Protein AF-A0A9Q1GIA6-F1 (afdb_monomer)

Organism: NCBI:txid171969

Foldseek 3Di:
DDPVVVVVVVVVPPDDDDDDPDDPPPPDPPVVVVVVVVVVVVVVVVVVVVVVVVVVVVVVVVVVVVVVVVVVVVVVVVVVVVVVVVVVVVVVPVVVPDPPPDDDDDDDDDDDDDDDPDDDPFAKFKAFPVVRDTDDDVVVVQVLVVVVQWDWDPPDDPQWTWIDHPVDRDIQIDGPDCVRGDPVSSVSVCVVVVVGMDIDGD

Solvent-accessible surface area (backbone atoms only — not comparable to full-atom values): 12474 Å² total; per-residue (Å²): 138,57,79,67,62,59,54,55,57,58,68,73,73,71,82,84,80,82,87,76,83,88,72,82,84,73,72,73,57,72,71,55,57,52,56,47,54,56,47,52,53,52,50,52,53,51,48,55,51,50,53,54,49,51,53,50,52,53,53,53,50,53,54,49,51,54,49,52,52,51,50,52,51,50,51,53,51,50,54,49,52,51,50,53,49,50,50,51,52,51,52,49,51,62,75,59,54,77,78,74,86,74,87,81,84,88,79,91,78,88,85,84,86,86,87,82,74,92,67,77,88,54,52,70,41,40,29,37,53,92,79,68,42,70,61,85,48,64,71,58,46,47,57,58,38,41,78,72,56,37,41,82,47,86,90,62,60,89,68,46,42,34,34,33,24,91,94,52,94,53,70,49,70,39,56,64,50,69,90,69,63,45,67,72,49,48,49,55,51,23,71,79,33,68,86,45,33,45,79,43,79,97

Nearest PDB st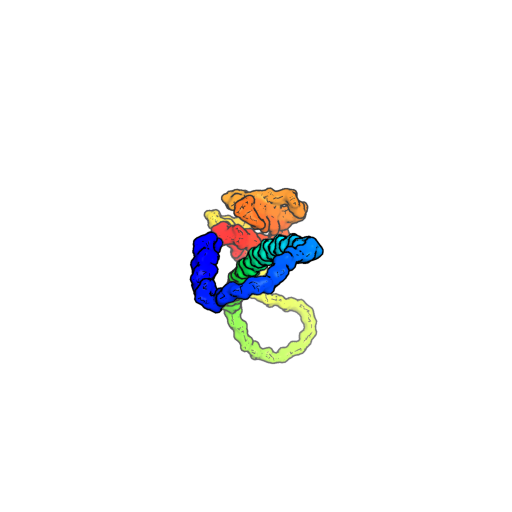ructures (foldseek):
  6g26-assembly1_F  TM=7.053E-01  e=7.756E-02  Burkholderia pseudomallei K96243
  3vza-assembly1_D  TM=3.344E-01  e=9.693E-01  Gallus gallus
  8ppr-assembly1_F  TM=2.546E-01  e=1.171E+00  Homo sapiens
  2ve7-assembly2_D  TM=2.628E-01  e=2.346E+00  Homo sapiens

Sequence (202 aa):
MTHEELVCVFKRFGQHVKPRLTSPQSTPPPFLLDHILTRDERVYELQETADKLDYILVQDTNVLDDIAHNQTIIENCLNHIQTLLTFHVSEVHQKNGVVRLVDNPGGESFDSTGGSTRSGRQRKVLVYLPTNEVITSYDELEHKLEGLGWEKYEGGDPDLLQFHKRSTVHLISVPRDFRKFKSMHMYDIVVKNRNMFEVRDM

Mean predicted aligned error: 20.85 Å

pLDDT: mean 77.99, std 20.44, range [33.38, 97.31]

Secondary structure (DSSP, 8-state):
--HHHHHHHHHHS-SS----------PPPHHHHHHHHHHHHHHHHHHHHHHHHHHHHHHHHHHHHHHHHHHHHHHHHHHHHHHHHHHHHHHHHHHT----------------------S----EEEEETTTTEEP-SHHHHHHHHHTTT-EEE-SS-T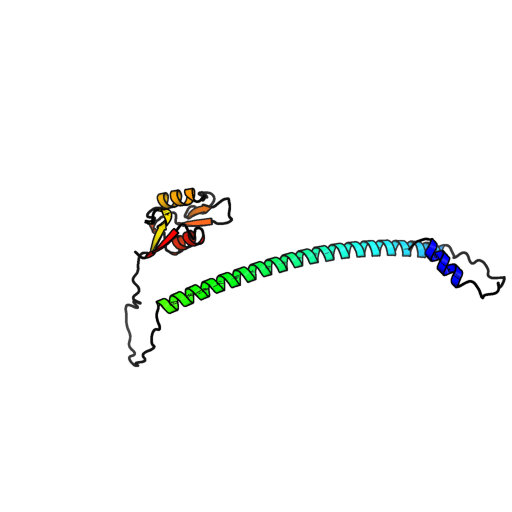TEEEEE-TTSS-EEEEESSGGG--HHHHHHHHHHTTTTEEEEE-

Radius of gyration: 40.13 Å; Cα contacts (8 Å, |Δi|>4): 116; chains: 1; bounding box: 94×49×104 Å

InterPro domains:
  IPR039274 Flowering-promoting factor 1 [PTHR33433] (95-202)

Structure (mmCIF, N/CA/C/O backbone):
data_AF-A0A9Q1GIA6-F1
#
_entry.id   AF-A0A9Q1GIA6-F1
#
loop_
_atom_site.group_PDB
_atom_site.id
_atom_site.type_symbol
_atom_site.label_atom_id
_atom_site.label_alt_id
_atom_site.label_comp_id
_atom_site.label_asym_id
_atom_site.label_entity_id
_atom_site.label_seq_id
_atom_site.pdbx_PDB_ins_code
_atom_site.Cartn_x
_atom_site.Cartn_y
_atom_site.Cartn_z
_atom_site.occupancy
_atom_site.B_iso_or_equiv
_atom_site.auth_seq_id
_atom_site.auth_comp_id
_atom_site.auth_asym_id
_atom_site.auth_atom_id
_atom_site.pdbx_PDB_model_num
ATOM 1 N N . MET A 1 1 ? 46.868 7.532 -36.444 1.00 45.44 1 MET A N 1
ATOM 2 C CA . MET A 1 1 ? 48.283 7.481 -36.854 1.00 45.44 1 MET A CA 1
ATOM 3 C C . MET A 1 1 ? 48.350 7.998 -38.280 1.00 45.44 1 MET A C 1
ATOM 5 O O . MET A 1 1 ? 47.724 7.409 -39.156 1.00 45.44 1 MET A O 1
ATOM 9 N N . THR A 1 2 ? 48.911 9.185 -38.487 1.00 53.34 2 THR A N 1
ATOM 10 C CA . THR A 1 2 ? 48.785 9.925 -39.756 1.00 53.34 2 THR A CA 1
ATOM 11 C C . THR A 1 2 ? 49.925 9.579 -40.716 1.00 53.34 2 THR A C 1
ATOM 13 O O . THR A 1 2 ? 50.991 9.123 -40.306 1.00 53.34 2 THR A O 1
ATOM 16 N N . HIS A 1 3 ? 49.707 9.792 -42.019 1.00 44.81 3 HIS A N 1
ATOM 17 C CA . HIS A 1 3 ? 50.656 9.492 -43.106 1.00 44.81 3 HIS A CA 1
ATOM 18 C C . HIS A 1 3 ? 52.055 10.113 -42.889 1.00 44.81 3 HIS A C 1
ATOM 20 O O . HIS A 1 3 ? 53.052 9.621 -43.418 1.00 44.81 3 HIS A O 1
ATOM 26 N N . GLU A 1 4 ? 52.161 11.167 -42.080 1.00 48.34 4 GLU A N 1
ATOM 27 C CA . GLU A 1 4 ? 53.433 11.821 -41.762 1.00 48.34 4 GLU A CA 1
ATOM 28 C C . GLU A 1 4 ? 54.288 11.040 -40.750 1.00 48.34 4 GLU A C 1
ATOM 30 O O . GLU A 1 4 ? 55.518 11.045 -40.847 1.00 48.34 4 GLU A O 1
ATOM 35 N N . GLU A 1 5 ? 53.668 10.287 -39.838 1.00 50.94 5 GLU A N 1
ATOM 36 C CA . GLU A 1 5 ? 54.389 9.482 -38.843 1.00 50.94 5 GLU A CA 1
ATOM 37 C C . GLU A 1 5 ? 55.100 8.287 -39.504 1.00 50.94 5 GLU A C 1
ATOM 39 O O . GLU A 1 5 ? 56.235 7.959 -39.152 1.00 50.94 5 GLU A O 1
ATOM 44 N N . LEU A 1 6 ? 54.492 7.698 -40.543 1.00 52.47 6 LEU A N 1
ATOM 45 C CA . LEU A 1 6 ? 55.075 6.589 -41.312 1.00 52.47 6 LEU A CA 1
ATOM 46 C C . LEU A 1 6 ? 56.296 7.018 -42.144 1.00 52.47 6 LEU A C 1
ATOM 48 O O . LEU A 1 6 ? 57.280 6.278 -42.236 1.00 52.47 6 LEU A O 1
ATOM 52 N N . VAL A 1 7 ? 56.284 8.236 -42.698 1.00 54.81 7 VAL A N 1
ATOM 53 C CA . VAL A 1 7 ? 57.414 8.782 -43.476 1.00 54.81 7 VAL A CA 1
ATOM 54 C C . VAL A 1 7 ? 58.624 9.070 -42.577 1.00 54.81 7 VAL A C 1
ATOM 56 O O . VAL A 1 7 ? 59.772 8.883 -42.992 1.00 54.81 7 VAL A O 1
ATOM 59 N N . CYS A 1 8 ? 58.384 9.467 -41.324 1.00 49.69 8 CYS A N 1
ATOM 60 C CA . CYS A 1 8 ? 59.440 9.739 -40.349 1.00 49.69 8 CYS A CA 1
ATOM 61 C C . CYS A 1 8 ? 60.173 8.464 -39.897 1.00 49.69 8 CYS A C 1
ATOM 63 O O . CYS A 1 8 ? 61.400 8.472 -39.765 1.00 49.69 8 CYS A O 1
ATOM 65 N N . VAL A 1 9 ? 59.453 7.349 -39.726 1.00 50.38 9 VAL A N 1
ATOM 66 C CA . VAL A 1 9 ? 60.063 6.052 -39.378 1.00 50.38 9 VAL A CA 1
ATOM 67 C C . VAL A 1 9 ? 60.908 5.517 -40.538 1.00 50.38 9 VAL A C 1
ATOM 69 O O . VAL A 1 9 ? 62.034 5.063 -40.321 1.00 50.38 9 VAL A O 1
ATOM 72 N N . PHE A 1 10 ? 60.430 5.657 -41.779 1.00 48.69 10 PHE A N 1
ATOM 73 C CA . PHE A 1 10 ? 61.138 5.168 -42.966 1.00 48.69 10 PHE A CA 1
ATOM 74 C C . PHE A 1 10 ? 62.474 5.894 -43.208 1.00 48.69 10 PHE A C 1
ATOM 76 O O . PHE A 1 10 ? 63.467 5.276 -43.594 1.00 48.69 10 PHE A O 1
ATOM 83 N N . LYS A 1 11 ? 62.548 7.199 -42.906 1.00 50.84 11 LYS A N 1
ATOM 84 C CA . LYS A 1 11 ? 63.787 7.987 -43.042 1.00 50.84 11 LYS A CA 1
ATOM 85 C C . LYS A 1 11 ? 64.868 7.646 -42.012 1.00 50.84 11 LYS A C 1
ATOM 87 O O . LYS A 1 11 ? 66.035 7.937 -42.266 1.00 50.84 11 LYS A O 1
ATOM 92 N N . ARG A 1 12 ? 64.521 7.033 -40.874 1.00 48.50 12 ARG A N 1
ATOM 93 C CA . ARG A 1 12 ? 65.474 6.791 -39.774 1.00 48.50 12 ARG A CA 1
ATOM 94 C C . ARG A 1 12 ? 66.273 5.491 -39.912 1.00 48.50 12 ARG A C 1
ATOM 96 O O . ARG A 1 12 ? 67.342 5.387 -39.325 1.00 48.50 12 ARG A O 1
ATOM 103 N N . PHE A 1 13 ? 65.803 4.536 -40.717 1.00 47.31 13 PHE A N 1
ATOM 104 C CA . PHE A 1 13 ? 66.444 3.220 -40.884 1.00 47.31 13 PHE A CA 1
ATOM 105 C C . PHE A 1 13 ? 67.194 3.030 -42.217 1.00 47.31 13 PHE A C 1
ATOM 107 O O . PHE A 1 13 ? 67.794 1.983 -42.447 1.00 47.31 13 PHE A O 1
ATOM 114 N N . GLY A 1 14 ? 67.202 4.033 -43.098 1.00 47.69 14 GLY A N 1
ATOM 115 C CA . GLY A 1 14 ? 67.632 3.882 -44.493 1.00 47.69 14 GLY A CA 1
ATOM 116 C C . GLY A 1 14 ? 69.052 4.334 -44.854 1.00 47.69 14 GLY A C 1
ATOM 117 O O . GLY A 1 14 ? 69.231 4.773 -45.985 1.00 47.69 14 GLY A O 1
ATOM 118 N N . GLN A 1 15 ? 70.052 4.295 -43.960 1.00 53.78 15 GLN A N 1
ATOM 119 C CA . GLN A 1 15 ? 71.392 4.837 -44.290 1.00 53.78 15 GLN A CA 1
ATOM 120 C C . GLN A 1 15 ? 72.564 3.854 -44.414 1.00 53.78 15 GLN A C 1
ATOM 122 O O . GLN A 1 15 ? 73.641 4.294 -44.802 1.00 53.78 15 GLN A O 1
ATOM 127 N N . HIS A 1 16 ? 72.410 2.538 -44.229 1.00 51.88 16 HIS A N 1
ATOM 128 C CA . HIS A 1 16 ? 73.565 1.636 -44.387 1.00 51.88 16 HIS A CA 1
ATOM 129 C C . HIS A 1 16 ? 73.248 0.260 -44.979 1.00 51.88 16 HIS A C 1
ATOM 131 O O . HIS A 1 16 ? 73.460 -0.744 -44.315 1.00 51.88 16 HIS A O 1
ATOM 137 N N . VAL A 1 17 ? 72.850 0.177 -46.256 1.00 43.78 17 VAL A N 1
ATOM 138 C CA . VAL A 1 17 ? 73.063 -1.052 -47.051 1.00 43.78 17 VAL A CA 1
ATOM 139 C C . VAL A 1 17 ? 73.303 -0.702 -48.529 1.00 43.78 17 VAL A C 1
ATOM 141 O O . VAL A 1 17 ? 72.481 -0.050 -49.166 1.00 43.78 17 VAL A O 1
ATOM 144 N N . LYS A 1 18 ? 74.452 -1.126 -49.077 1.00 44.50 18 LYS A N 1
ATOM 145 C CA . LYS A 1 18 ? 74.819 -1.010 -50.505 1.00 44.50 18 LYS A CA 1
ATOM 146 C C . LYS A 1 18 ? 73.830 -1.784 -51.400 1.00 44.50 18 LYS A C 1
ATOM 148 O O . LYS A 1 18 ? 73.441 -2.888 -51.020 1.00 44.50 18 LYS A O 1
ATOM 153 N N . PRO A 1 19 ? 73.500 -1.303 -52.614 1.00 43.25 19 PRO A N 1
ATOM 154 C CA . PRO A 1 19 ? 72.603 -2.023 -53.510 1.00 43.25 19 PRO A CA 1
ATOM 155 C C . PRO A 1 19 ? 73.328 -3.233 -54.120 1.00 43.25 19 PRO A C 1
ATOM 157 O O . PRO A 1 19 ? 74.255 -3.080 -54.916 1.00 43.25 1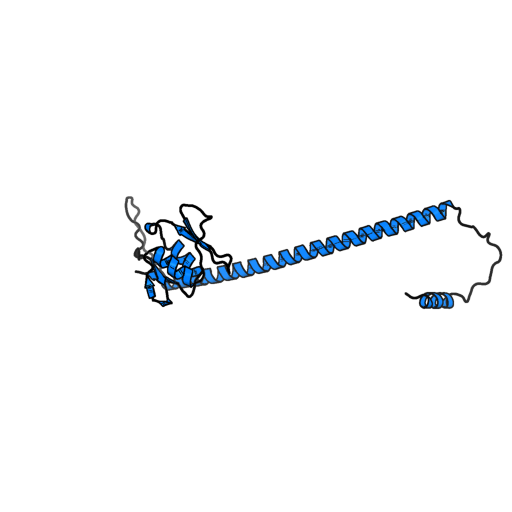9 PRO A O 1
ATOM 160 N N . ARG A 1 20 ? 72.913 -4.453 -53.758 1.00 38.62 20 ARG A N 1
ATOM 161 C CA . ARG A 1 20 ? 73.222 -5.654 -54.545 1.00 38.62 20 ARG A CA 1
ATOM 162 C C . ARG A 1 20 ? 72.166 -5.786 -55.640 1.00 38.62 20 ARG A C 1
ATOM 164 O O . ARG A 1 20 ? 71.006 -6.064 -55.361 1.00 38.62 20 ARG A O 1
ATOM 171 N N . LEU A 1 21 ? 72.595 -5.574 -56.882 1.00 50.44 21 LEU A N 1
ATOM 172 C CA . LEU A 1 21 ? 71.877 -5.995 -58.080 1.00 50.44 21 LEU A CA 1
ATOM 173 C C . LEU A 1 21 ? 71.712 -7.523 -58.082 1.00 50.44 21 LEU A C 1
ATOM 175 O O . LEU A 1 21 ? 72.614 -8.250 -57.669 1.00 50.44 21 LEU A O 1
ATOM 179 N N . THR A 1 22 ? 70.584 -7.965 -58.640 1.00 48.84 22 THR A N 1
ATOM 180 C CA . THR A 1 22 ? 70.131 -9.348 -58.882 1.00 48.84 22 THR A CA 1
ATOM 181 C C . THR A 1 22 ? 69.411 -10.033 -57.713 1.00 48.84 22 THR A C 1
ATOM 183 O O . THR A 1 22 ? 69.966 -10.750 -56.889 1.00 48.84 22 THR A O 1
ATOM 186 N N . SER A 1 23 ? 68.095 -9.854 -57.686 1.00 46.75 23 SER A N 1
ATOM 187 C CA . SER A 1 23 ? 67.153 -10.861 -57.199 1.00 46.75 23 SER A CA 1
ATOM 188 C C . SER A 1 23 ? 65.985 -10.863 -58.183 1.00 46.75 23 SER A C 1
ATOM 190 O O . SER A 1 23 ? 65.554 -9.774 -58.573 1.00 46.75 23 SER A O 1
ATOM 192 N N . PRO A 1 24 ? 65.508 -12.025 -58.665 1.00 44.09 24 PRO A N 1
ATOM 193 C CA . PRO A 1 24 ? 64.337 -12.040 -59.523 1.00 44.09 24 PRO A CA 1
ATOM 194 C C . PRO A 1 24 ? 63.175 -11.456 -58.723 1.00 44.09 24 PRO A C 1
ATOM 196 O O . PRO A 1 24 ? 62.954 -11.837 -57.572 1.00 44.09 24 PRO A O 1
ATOM 199 N N . GLN A 1 25 ? 62.470 -10.498 -59.321 1.00 54.50 25 GLN A N 1
ATOM 200 C CA . GLN A 1 25 ? 61.216 -9.970 -58.806 1.00 54.50 25 GLN A CA 1
ATOM 201 C C . GLN A 1 25 ? 60.219 -11.132 -58.801 1.00 54.50 25 GLN A C 1
ATOM 203 O O . GLN A 1 25 ? 59.537 -11.394 -59.786 1.00 54.50 25 GLN A O 1
ATOM 208 N N . SER A 1 26 ? 60.212 -11.893 -57.709 1.00 48.25 26 SER A N 1
ATOM 209 C CA . SER A 1 26 ? 59.242 -12.945 -57.461 1.00 48.25 26 SER A CA 1
ATOM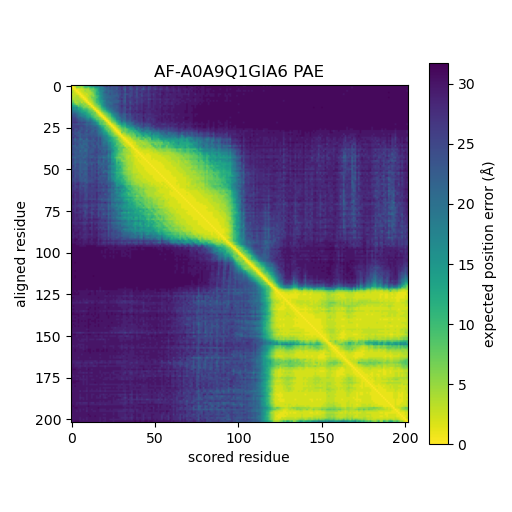 210 C C . SER A 1 26 ? 57.917 -12.253 -57.185 1.00 48.25 26 SER A C 1
ATOM 212 O O . SER A 1 26 ? 57.584 -11.976 -56.035 1.00 48.25 26 SER A O 1
ATOM 214 N N . THR A 1 27 ? 57.168 -11.931 -58.240 1.00 59.38 27 THR A N 1
ATOM 215 C CA . THR A 1 27 ? 55.727 -11.716 -58.115 1.00 59.38 27 THR A CA 1
ATOM 216 C C . THR A 1 27 ? 55.169 -12.907 -57.340 1.00 59.38 27 THR A C 1
ATOM 218 O O . THR A 1 27 ? 55.383 -14.044 -57.779 1.00 59.38 27 THR A O 1
ATOM 221 N N . PRO A 1 28 ? 54.551 -12.688 -56.164 1.00 54.81 28 PRO A N 1
ATOM 222 C CA . PRO A 1 28 ? 54.032 -13.786 -55.371 1.00 54.81 28 PRO A CA 1
ATOM 223 C C . PRO A 1 28 ? 53.044 -14.571 -56.244 1.00 54.81 28 PRO A C 1
ATOM 225 O O . PRO A 1 28 ? 52.224 -13.948 -56.926 1.00 54.81 28 PRO A O 1
ATOM 228 N N . PRO A 1 29 ? 53.145 -15.910 -56.303 1.00 58.12 29 PRO A N 1
ATOM 229 C CA . PRO A 1 29 ? 52.235 -16.712 -57.107 1.00 58.12 29 PRO A CA 1
ATOM 230 C C . PRO A 1 29 ? 50.779 -16.373 -56.738 1.00 58.12 29 PRO A C 1
ATOM 232 O O . PRO A 1 29 ? 50.510 -16.159 -55.555 1.00 58.12 29 PRO A O 1
ATOM 235 N N . PRO A 1 30 ? 49.844 -16.313 -57.708 1.00 59.91 30 PRO A N 1
ATOM 236 C CA . PRO A 1 30 ? 48.484 -15.788 -57.510 1.00 59.91 30 PRO A CA 1
ATOM 237 C C . PRO A 1 30 ? 47.734 -16.406 -56.318 1.00 59.91 30 PRO A C 1
ATOM 239 O O . PRO A 1 30 ? 46.956 -15.730 -55.654 1.00 59.91 30 PRO A O 1
ATOM 242 N N . PHE A 1 31 ? 48.056 -17.655 -55.977 1.00 57.44 31 PHE A N 1
ATOM 243 C CA . PHE A 1 31 ? 47.542 -18.379 -54.812 1.00 57.44 31 PHE A CA 1
ATOM 244 C C . PHE A 1 31 ? 47.862 -17.722 -53.452 1.00 57.44 31 PHE A C 1
ATOM 246 O O . PHE A 1 31 ? 47.134 -17.930 -52.487 1.00 57.44 31 PHE A O 1
ATOM 253 N N . LEU A 1 32 ? 48.940 -16.935 -53.344 1.00 59.16 32 LEU A N 1
ATOM 254 C CA . LEU A 1 32 ? 49.300 -16.229 -52.107 1.00 59.16 32 LEU A CA 1
ATOM 255 C C . LEU A 1 32 ? 48.469 -14.964 -51.889 1.00 59.16 32 LEU A C 1
ATOM 257 O O . LEU A 1 32 ? 48.163 -14.655 -50.743 1.00 59.16 32 LEU A O 1
ATOM 261 N N . LEU A 1 33 ? 48.100 -14.246 -52.955 1.00 60.72 33 LEU A N 1
ATOM 262 C CA . LEU A 1 33 ? 47.212 -13.082 -52.849 1.00 60.72 33 LEU A CA 1
ATOM 263 C C . LEU A 1 33 ? 45.809 -13.504 -52.421 1.00 60.72 33 LEU A C 1
ATOM 265 O O . LEU A 1 33 ? 45.235 -12.870 -51.544 1.00 60.72 33 LEU A O 1
ATOM 269 N N . ASP A 1 34 ? 45.314 -14.605 -52.984 1.00 63.94 34 ASP A N 1
ATOM 270 C CA . ASP A 1 34 ? 44.024 -15.189 -52.616 1.00 63.94 34 ASP A CA 1
ATOM 271 C C . ASP A 1 34 ? 44.013 -15.584 -51.130 1.00 63.94 34 ASP A C 1
ATOM 273 O O . ASP A 1 34 ? 43.162 -15.150 -50.364 1.00 63.94 34 ASP A O 1
ATOM 277 N N . HIS A 1 35 ? 45.067 -16.266 -50.666 1.00 69.25 35 HIS A N 1
ATOM 278 C CA . HIS A 1 35 ? 45.218 -16.639 -49.257 1.00 69.25 35 HIS A CA 1
ATOM 279 C C . HIS A 1 35 ? 45.350 -15.429 -48.304 1.00 69.25 35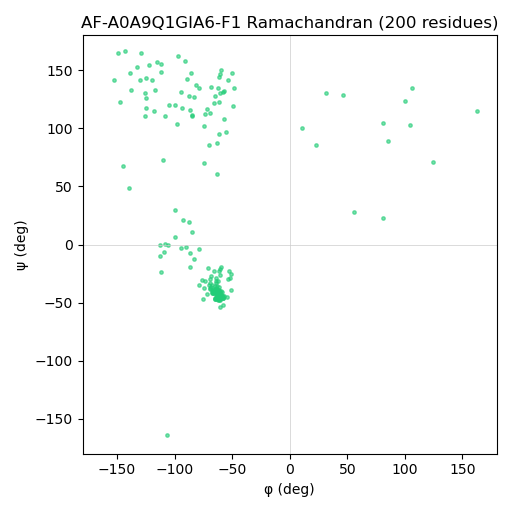 HIS A C 1
ATOM 281 O O . HIS A 1 35 ? 44.997 -15.534 -47.125 1.00 69.25 35 HIS A O 1
ATOM 287 N N . ILE A 1 36 ? 45.893 -14.298 -48.764 1.00 68.81 36 ILE A N 1
ATOM 288 C CA . ILE A 1 36 ? 45.980 -13.058 -47.974 1.00 68.81 36 ILE A CA 1
ATOM 289 C C . ILE A 1 36 ? 44.608 -12.379 -47.907 1.00 68.81 36 ILE A C 1
ATOM 291 O O . ILE A 1 36 ? 44.157 -12.078 -46.809 1.00 68.81 36 ILE A O 1
ATOM 295 N N . LEU A 1 37 ? 43.903 -12.251 -49.034 1.00 69.69 37 LEU A N 1
ATOM 296 C CA . LEU A 1 37 ? 42.535 -11.722 -49.090 1.00 69.69 37 LEU A CA 1
ATOM 297 C C . LEU A 1 37 ? 41.567 -12.537 -48.221 1.00 69.69 37 LEU A C 1
ATOM 299 O O . LEU A 1 37 ? 40.823 -11.963 -47.433 1.00 69.69 37 LEU A O 1
ATOM 303 N N . THR A 1 38 ? 41.640 -13.872 -48.274 1.00 78.44 38 THR A N 1
ATOM 304 C CA . THR A 1 38 ? 40.834 -14.747 -47.404 1.00 78.44 38 THR A CA 1
ATOM 305 C C . THR A 1 38 ? 41.189 -14.581 -45.923 1.00 78.44 38 THR A C 1
ATOM 307 O O . THR A 1 38 ? 40.345 -14.768 -45.048 1.00 78.44 38 THR A O 1
ATOM 310 N N . ARG A 1 39 ? 42.452 -14.270 -45.599 1.00 77.56 39 ARG A N 1
ATOM 311 C CA . ARG A 1 39 ? 42.857 -13.986 -44.214 1.00 77.56 39 ARG A CA 1
ATOM 312 C C . ARG A 1 39 ? 42.322 -12.642 -43.744 1.00 77.56 39 ARG A C 1
ATOM 314 O O . ARG A 1 39 ? 41.834 -12.587 -42.623 1.00 77.56 39 ARG A O 1
ATOM 321 N N . ASP A 1 40 ? 42.389 -11.613 -44.579 1.00 82.62 40 ASP A N 1
ATOM 322 C CA . ASP A 1 40 ? 41.865 -10.287 -44.254 1.00 82.62 40 ASP A CA 1
ATOM 323 C C . ASP A 1 40 ? 40.347 -10.342 -44.037 1.00 82.62 40 ASP A C 1
ATOM 325 O O . ASP A 1 40 ? 39.859 -9.832 -43.034 1.00 82.62 40 ASP A O 1
ATOM 329 N N . GLU A 1 41 ? 39.608 -11.064 -44.884 1.00 86.56 41 GLU A N 1
ATOM 330 C CA . GLU A 1 41 ? 38.166 -11.299 -44.715 1.00 86.56 41 GLU A CA 1
ATOM 331 C C . GLU A 1 41 ? 37.843 -11.970 -43.370 1.00 86.56 41 GLU A C 1
ATOM 333 O O . GLU A 1 41 ? 37.002 -11.484 -42.614 1.00 86.56 41 GLU A O 1
ATOM 338 N N . ARG A 1 42 ? 38.597 -13.010 -42.990 1.00 88.56 42 ARG A N 1
ATOM 339 C CA . ARG A 1 42 ? 38.450 -13.644 -41.668 1.00 88.56 42 ARG A CA 1
ATOM 340 C C . ARG A 1 42 ? 38.797 -12.711 -40.511 1.00 88.56 42 ARG A C 1
ATOM 342 O O . ARG A 1 42 ? 38.219 -12.850 -39.439 1.00 88.56 42 ARG A O 1
ATOM 349 N N . VAL A 1 43 ? 39.749 -11.796 -40.686 1.00 89.94 43 VAL A N 1
ATOM 350 C CA . VAL A 1 43 ? 40.079 -10.793 -39.662 1.00 89.94 43 VAL A CA 1
ATOM 351 C C . VAL A 1 43 ? 38.912 -9.824 -39.476 1.00 89.94 43 VAL A C 1
ATOM 353 O O . VAL A 1 43 ? 38.583 -9.512 -38.335 1.00 89.94 43 VAL A O 1
ATOM 356 N N . TYR A 1 44 ? 38.242 -9.411 -40.555 1.00 89.44 44 TYR A N 1
ATOM 357 C CA . TYR A 1 44 ? 37.030 -8.593 -40.463 1.00 89.44 44 TYR A CA 1
ATOM 358 C C . TYR A 1 44 ? 35.877 -9.333 -39.773 1.00 89.44 44 TYR A C 1
ATOM 360 O O . TYR A 1 44 ? 35.265 -8.772 -38.868 1.00 89.44 44 TYR A O 1
ATOM 368 N N . GLU A 1 45 ? 35.620 -10.598 -40.120 1.00 91.56 45 GLU A N 1
ATOM 369 C CA . GLU A 1 45 ? 34.580 -11.406 -39.460 1.00 91.56 45 GLU A CA 1
ATOM 370 C C . GLU A 1 45 ? 34.867 -11.631 -37.967 1.00 91.56 45 GLU A C 1
ATOM 372 O O . GLU A 1 45 ? 33.966 -11.565 -37.124 1.00 91.56 45 GLU A O 1
ATOM 377 N N . LEU A 1 46 ? 36.133 -11.883 -37.617 1.00 93.75 46 LEU A N 1
ATOM 378 C CA . LEU A 1 46 ? 36.557 -12.018 -36.225 1.00 93.75 46 LEU A CA 1
ATOM 379 C C . LEU A 1 46 ? 36.407 -10.701 -35.463 1.00 93.75 46 LEU A C 1
ATOM 381 O O . LEU A 1 46 ? 35.972 -10.731 -34.314 1.00 93.75 46 LEU A O 1
ATOM 385 N N . GLN A 1 47 ? 36.719 -9.565 -36.091 1.00 94.31 47 GLN A N 1
ATOM 386 C CA . GLN A 1 47 ? 36.525 -8.250 -35.486 1.00 94.31 47 GLN A CA 1
ATOM 387 C C . GLN A 1 47 ? 35.039 -7.959 -35.258 1.00 94.31 47 GLN A C 1
ATOM 389 O O . GLN A 1 47 ? 34.659 -7.574 -34.159 1.00 94.31 47 GLN A O 1
ATOM 394 N N . GLU A 1 48 ? 34.181 -8.227 -36.244 1.00 95.00 48 GLU A N 1
ATOM 395 C CA . GLU A 1 48 ? 32.732 -8.052 -36.099 1.00 95.00 48 GLU A CA 1
ATOM 396 C C . GLU A 1 48 ? 32.165 -8.947 -34.986 1.00 95.00 48 GLU A C 1
ATOM 398 O O . GLU A 1 48 ? 31.295 -8.539 -34.213 1.00 95.00 48 GLU A O 1
ATOM 403 N N . THR A 1 49 ? 32.670 -10.177 -34.877 1.00 93.81 49 THR A N 1
ATOM 404 C CA . THR A 1 49 ? 32.289 -11.089 -33.794 1.00 93.81 49 THR A CA 1
ATOM 405 C C . THR A 1 49 ? 32.766 -10.567 -32.439 1.00 93.81 49 THR A C 1
ATOM 407 O O . THR A 1 49 ? 32.007 -10.621 -31.473 1.00 93.81 49 THR A O 1
ATOM 410 N N . ALA A 1 50 ? 33.988 -10.034 -32.358 1.00 95.25 50 ALA A N 1
ATOM 411 C CA . ALA A 1 50 ? 34.522 -9.435 -31.139 1.00 95.25 50 ALA A CA 1
ATOM 412 C C . ALA A 1 50 ? 33.686 -8.228 -30.687 1.00 95.25 50 ALA A C 1
ATOM 414 O O . ALA A 1 50 ? 33.323 -8.156 -29.517 1.00 95.25 50 ALA A O 1
ATOM 415 N N . ASP A 1 51 ? 33.297 -7.350 -31.613 1.00 95.75 51 ASP A N 1
ATOM 416 C CA . ASP A 1 51 ? 32.474 -6.173 -31.316 1.00 95.75 51 ASP A CA 1
ATOM 417 C C . ASP A 1 51 ? 31.066 -6.572 -30.829 1.00 95.75 51 ASP A C 1
ATOM 419 O O . ASP A 1 51 ? 30.527 -5.984 -29.889 1.00 95.75 51 ASP A O 1
ATOM 423 N N . LYS A 1 52 ? 30.467 -7.619 -31.419 1.00 96.06 52 LYS A N 1
ATOM 424 C CA . LYS A 1 52 ? 29.182 -8.175 -30.953 1.00 96.06 52 LYS A CA 1
ATOM 425 C C . LYS A 1 52 ? 29.285 -8.760 -29.547 1.00 96.06 52 LYS A C 1
ATOM 427 O O . LYS A 1 52 ? 28.369 -8.579 -28.748 1.00 96.06 52 LYS A O 1
ATOM 432 N N . LEU A 1 53 ? 30.373 -9.470 -29.249 1.00 96.25 53 LEU A N 1
ATOM 433 C CA . LEU A 1 53 ? 30.607 -10.018 -27.915 1.00 96.25 53 LEU A CA 1
ATOM 434 C C . LEU A 1 53 ? 30.817 -8.904 -26.886 1.00 96.25 53 LEU A C 1
ATOM 436 O O . LEU A 1 53 ? 30.255 -8.993 -25.800 1.00 96.25 53 LEU A O 1
ATOM 440 N N . ASP A 1 54 ? 31.551 -7.847 -27.234 1.00 97.31 54 ASP A N 1
ATOM 441 C CA . ASP A 1 54 ? 31.747 -6.685 -26.361 1.00 97.31 54 ASP A CA 1
ATOM 442 C C . ASP A 1 54 ? 30.414 -5.992 -26.040 1.00 97.31 54 ASP A C 1
ATOM 444 O O . ASP A 1 54 ? 30.103 -5.734 -24.878 1.00 97.31 54 ASP A O 1
ATOM 448 N N . TYR A 1 55 ? 29.553 -5.806 -27.049 1.00 95.44 55 TYR A N 1
ATOM 449 C CA . TYR A 1 55 ? 28.207 -5.263 -26.850 1.00 95.44 55 TYR A CA 1
ATOM 450 C C . TYR A 1 55 ? 27.366 -6.107 -25.880 1.00 95.44 55 TYR A C 1
ATOM 452 O O . TYR A 1 55 ? 26.730 -5.562 -24.975 1.00 95.44 55 TYR A O 1
ATOM 460 N N . ILE A 1 56 ? 27.380 -7.433 -26.046 1.00 95.94 56 ILE A N 1
ATOM 461 C CA . ILE A 1 56 ? 26.650 -8.354 -25.164 1.00 95.94 56 ILE A CA 1
ATOM 462 C C . ILE A 1 56 ? 27.200 -8.275 -23.736 1.00 95.94 56 ILE A C 1
ATOM 464 O O . ILE A 1 56 ? 26.424 -8.161 -22.792 1.00 95.94 56 ILE A O 1
ATOM 468 N N . LEU A 1 57 ? 28.526 -8.265 -23.568 1.00 94.38 57 LEU A N 1
ATOM 469 C CA . LEU A 1 57 ? 29.157 -8.165 -22.250 1.00 94.38 57 LEU A CA 1
ATOM 470 C C . LEU A 1 57 ? 28.788 -6.864 -21.532 1.00 94.38 57 LEU A C 1
ATOM 472 O O . LEU A 1 57 ? 28.481 -6.888 -20.339 1.00 94.38 57 LEU A O 1
ATOM 476 N N . VAL A 1 58 ? 28.776 -5.735 -22.243 1.00 96.19 58 VAL A N 1
ATOM 477 C CA . VAL A 1 58 ? 28.339 -4.448 -21.684 1.00 96.19 58 VAL A CA 1
ATOM 478 C C . VAL A 1 58 ? 26.869 -4.508 -21.270 1.00 96.19 58 VAL A C 1
ATOM 480 O O . VAL A 1 58 ? 26.517 -4.052 -20.182 1.00 96.19 58 VAL A O 1
ATOM 483 N N . GLN A 1 59 ? 26.006 -5.094 -22.103 1.00 94.31 59 GLN A N 1
ATOM 484 C CA . GLN A 1 59 ? 24.587 -5.239 -21.789 1.00 94.31 59 GLN A CA 1
ATOM 485 C C . GLN A 1 59 ? 24.364 -6.102 -20.539 1.00 94.31 59 GLN A C 1
ATOM 487 O O . GLN A 1 59 ? 23.640 -5.681 -19.637 1.00 94.31 59 GLN A O 1
ATOM 492 N N . ASP A 1 60 ? 25.018 -7.259 -20.456 1.00 95.19 60 ASP A N 1
ATOM 493 C CA . ASP A 1 60 ? 24.911 -8.160 -19.308 1.00 95.19 60 ASP A CA 1
ATOM 494 C C . ASP A 1 60 ? 25.460 -7.512 -18.030 1.00 95.19 60 ASP A C 1
ATOM 496 O O . ASP A 1 60 ? 24.871 -7.660 -16.960 1.00 95.19 60 ASP A O 1
ATOM 500 N N . THR A 1 61 ? 26.540 -6.730 -18.136 1.00 93.88 61 THR A N 1
ATOM 501 C CA . THR A 1 61 ? 27.108 -5.991 -16.997 1.00 93.88 61 THR A CA 1
ATOM 502 C C . THR A 1 61 ? 26.112 -4.973 -16.443 1.00 93.88 61 THR A C 1
ATOM 504 O O . THR A 1 61 ? 25.895 -4.932 -15.237 1.00 93.88 61 THR A O 1
ATOM 507 N N . ASN A 1 62 ? 25.435 -4.213 -17.309 1.00 92.19 62 ASN A N 1
ATOM 508 C CA . ASN A 1 62 ? 24.413 -3.257 -16.871 1.00 92.19 62 ASN A CA 1
ATOM 509 C C . ASN A 1 62 ? 23.237 -3.957 -16.171 1.00 92.19 62 ASN A C 1
ATOM 511 O O . ASN A 1 62 ? 22.748 -3.483 -15.149 1.00 92.19 62 ASN A O 1
ATOM 515 N N . VAL A 1 63 ? 22.801 -5.111 -16.691 1.00 94.31 63 VAL A N 1
ATOM 516 C CA . VAL A 1 63 ? 21.738 -5.908 -16.058 1.00 94.31 63 VAL A CA 1
ATOM 517 C C . VAL A 1 63 ? 22.177 -6.400 -14.676 1.00 94.31 63 VAL A C 1
ATOM 519 O O . VAL A 1 63 ? 21.385 -6.379 -13.733 1.00 94.31 63 VAL A O 1
ATOM 522 N N . LEU A 1 64 ? 23.431 -6.832 -14.532 1.00 94.19 64 LEU A N 1
ATOM 523 C CA . LEU A 1 64 ? 23.984 -7.239 -13.240 1.00 94.19 64 LEU A CA 1
ATOM 524 C C . LEU A 1 64 ? 24.072 -6.068 -12.252 1.00 94.19 64 LEU A C 1
ATOM 526 O O . LEU A 1 64 ? 23.738 -6.257 -11.081 1.00 94.19 64 LEU A O 1
ATOM 530 N N . ASP A 1 65 ? 24.447 -4.874 -12.709 1.00 95.12 65 ASP A N 1
ATOM 531 C CA . ASP A 1 65 ? 24.470 -3.661 -11.883 1.00 95.12 65 ASP A CA 1
ATOM 532 C C . ASP A 1 65 ? 23.065 -3.282 -11.393 1.00 95.12 65 ASP A C 1
ATOM 534 O O . ASP A 1 65 ? 22.876 -3.004 -10.204 1.00 95.12 65 ASP A O 1
ATOM 538 N N . ASP A 1 66 ? 22.053 -3.359 -12.261 1.00 93.12 66 ASP A N 1
ATOM 539 C CA . ASP A 1 66 ? 20.653 -3.138 -11.883 1.00 93.12 66 ASP A CA 1
ATOM 540 C C . ASP A 1 66 ? 20.180 -4.168 -10.842 1.00 93.12 66 ASP A C 1
ATOM 542 O O . ASP A 1 66 ? 19.480 -3.832 -9.878 1.00 93.12 66 ASP A O 1
ATOM 546 N N . ILE A 1 67 ? 20.579 -5.437 -10.991 1.00 95.81 67 ILE A N 1
ATOM 547 C CA . ILE A 1 67 ? 20.281 -6.490 -10.011 1.00 95.81 67 ILE A CA 1
ATOM 548 C C . ILE A 1 67 ? 20.956 -6.183 -8.668 1.00 95.81 67 ILE A C 1
ATOM 550 O O . ILE A 1 67 ? 20.293 -6.255 -7.630 1.00 95.81 67 ILE A O 1
ATOM 554 N N . ALA A 1 68 ? 22.235 -5.807 -8.669 1.00 94.81 68 ALA A N 1
ATOM 555 C CA . ALA A 1 68 ? 22.981 -5.472 -7.457 1.00 94.81 68 ALA A CA 1
ATOM 556 C C . ALA A 1 68 ? 22.398 -4.237 -6.744 1.00 94.81 68 ALA A C 1
ATOM 558 O O . ALA A 1 68 ? 22.268 -4.208 -5.513 1.00 94.81 68 ALA A O 1
ATOM 559 N N . HIS A 1 69 ? 21.970 -3.230 -7.508 1.00 94.25 69 HIS A N 1
ATOM 560 C CA . HIS A 1 69 ? 21.284 -2.059 -6.973 1.00 94.25 69 HIS A CA 1
ATOM 561 C C . HIS A 1 69 ? 19.967 -2.441 -6.285 1.00 94.25 69 HIS A C 1
ATOM 563 O O . HIS A 1 69 ? 19.718 -2.054 -5.140 1.00 94.25 69 HIS A O 1
ATOM 569 N N . ASN A 1 70 ? 19.149 -3.268 -6.940 1.00 93.06 70 ASN A N 1
ATOM 570 C CA . ASN A 1 70 ? 17.891 -3.749 -6.374 1.00 93.06 70 ASN A CA 1
ATOM 571 C C . ASN A 1 70 ? 18.104 -4.609 -5.120 1.00 93.06 70 ASN A C 1
ATOM 573 O O . ASN A 1 70 ? 17.360 -4.465 -4.149 1.00 93.06 70 ASN A O 1
ATOM 577 N N . GLN A 1 71 ? 19.139 -5.454 -5.095 1.00 95.38 71 GLN A N 1
ATOM 578 C CA . GLN A 1 71 ? 19.531 -6.195 -3.891 1.00 95.38 71 GLN A CA 1
ATOM 579 C C . GLN A 1 71 ? 19.847 -5.243 -2.734 1.00 95.38 71 GLN A C 1
ATOM 581 O O . GLN A 1 71 ? 19.308 -5.410 -1.643 1.00 95.38 71 GLN A O 1
ATOM 586 N N . THR A 1 72 ? 20.619 -4.187 -2.994 1.00 94.62 72 THR A N 1
ATOM 587 C CA . THR A 1 72 ? 20.963 -3.170 -1.989 1.00 94.62 72 THR A CA 1
ATOM 588 C C . THR A 1 72 ? 19.717 -2.469 -1.436 1.00 94.62 72 THR A C 1
ATOM 590 O O . THR A 1 72 ? 19.605 -2.234 -0.230 1.00 94.62 72 THR A O 1
ATOM 593 N N . ILE A 1 73 ? 18.742 -2.145 -2.295 1.00 94.62 73 ILE A N 1
ATOM 594 C CA . ILE A 1 73 ? 17.460 -1.567 -1.861 1.00 94.62 73 ILE A CA 1
ATOM 595 C C . ILE A 1 73 ? 16.728 -2.536 -0.928 1.00 94.62 73 ILE A C 1
ATOM 597 O O . ILE A 1 73 ? 16.281 -2.133 0.148 1.00 94.62 73 ILE A O 1
ATOM 601 N N . ILE A 1 74 ? 16.629 -3.810 -1.314 1.00 94.75 74 ILE A N 1
ATOM 602 C CA . ILE A 1 74 ? 15.939 -4.837 -0.527 1.00 94.75 74 ILE A CA 1
ATOM 603 C C . ILE A 1 74 ? 16.619 -5.025 0.833 1.00 94.75 74 ILE A C 1
ATOM 605 O O . ILE A 1 74 ? 15.931 -5.054 1.853 1.00 94.75 74 ILE A O 1
ATOM 609 N N . GLU A 1 75 ? 17.948 -5.098 0.874 1.00 94.50 75 GLU A N 1
ATOM 610 C CA . GLU A 1 75 ? 18.713 -5.216 2.119 1.00 94.50 75 GLU A CA 1
ATOM 611 C C . GLU A 1 75 ? 18.473 -4.027 3.053 1.00 94.50 75 GLU A C 1
ATOM 613 O O . GLU A 1 75 ? 18.200 -4.210 4.241 1.00 94.50 75 GLU A O 1
ATOM 618 N N . ASN A 1 76 ? 18.482 -2.802 2.526 1.00 93.69 76 ASN A N 1
ATOM 619 C CA . ASN A 1 76 ? 18.177 -1.607 3.311 1.00 93.69 76 ASN A CA 1
ATOM 620 C C . ASN A 1 76 ? 16.746 -1.631 3.865 1.00 93.69 76 ASN A C 1
ATOM 622 O O . ASN A 1 76 ? 16.523 -1.297 5.033 1.00 93.69 76 ASN A O 1
ATOM 626 N N . CYS A 1 77 ? 15.775 -2.065 3.059 1.00 95.62 77 CYS A N 1
ATOM 627 C CA . CYS A 1 77 ? 14.398 -2.241 3.512 1.00 95.62 77 CYS A CA 1
ATOM 628 C C . CYS A 1 77 ? 14.292 -3.296 4.622 1.00 95.62 77 CYS A C 1
ATOM 630 O O . CYS A 1 77 ? 13.622 -3.054 5.629 1.00 95.62 77 CYS A O 1
ATOM 632 N N . LEU A 1 78 ? 14.971 -4.436 4.474 1.00 95.62 78 LEU A N 1
ATOM 633 C CA . LEU A 1 78 ? 15.006 -5.495 5.483 1.00 95.62 78 LEU A CA 1
ATOM 634 C C . LEU A 1 78 ? 15.618 -4.997 6.793 1.00 95.62 78 LEU A C 1
ATOM 636 O O . LEU A 1 78 ? 15.008 -5.166 7.848 1.00 95.62 78 LEU A O 1
ATOM 640 N N . ASN A 1 79 ? 16.755 -4.305 6.728 1.00 94.69 79 ASN A N 1
ATOM 641 C CA . ASN A 1 79 ? 17.405 -3.711 7.895 1.00 94.69 79 ASN A CA 1
ATOM 642 C C . ASN A 1 79 ? 16.495 -2.700 8.603 1.00 94.69 79 ASN A C 1
ATOM 644 O O . ASN A 1 79 ? 16.424 -2.672 9.836 1.00 94.69 79 ASN A O 1
ATOM 648 N N . HIS A 1 80 ? 15.748 -1.896 7.843 1.00 92.00 80 HIS A N 1
ATOM 649 C CA . HIS A 1 80 ? 14.790 -0.955 8.414 1.00 92.00 80 HIS A CA 1
ATOM 650 C C . HIS A 1 80 ? 13.642 -1.676 9.134 1.00 92.00 80 HIS A C 1
ATOM 652 O O . HIS A 1 80 ? 13.334 -1.349 10.282 1.00 92.00 80 HIS A O 1
ATOM 658 N N . ILE A 1 81 ? 13.049 -2.696 8.504 1.00 95.38 81 ILE A N 1
ATOM 659 C CA . ILE A 1 81 ? 11.990 -3.513 9.116 1.00 95.38 81 ILE A CA 1
ATOM 660 C C . ILE A 1 81 ? 12.510 -4.209 10.377 1.00 95.38 81 ILE A C 1
ATOM 662 O O . ILE A 1 81 ? 11.845 -4.180 11.412 1.00 95.38 81 ILE A O 1
ATOM 666 N N . GLN A 1 82 ? 13.710 -4.783 10.330 1.00 93.81 82 GLN A N 1
ATOM 667 C CA . GLN A 1 82 ? 14.342 -5.434 11.474 1.00 93.81 82 GLN A CA 1
ATOM 668 C C . GLN A 1 82 ? 14.599 -4.452 12.621 1.00 93.81 82 GLN A C 1
ATOM 670 O O . GLN A 1 82 ? 14.363 -4.791 13.782 1.00 93.81 82 GLN A O 1
ATOM 675 N N . THR A 1 83 ? 15.011 -3.222 12.314 1.00 92.00 83 THR A N 1
ATOM 676 C CA . THR A 1 83 ? 15.174 -2.155 13.310 1.00 92.00 83 THR A CA 1
ATOM 677 C C . THR A 1 83 ? 13.835 -1.801 13.960 1.00 92.00 83 THR A C 1
ATOM 679 O O . THR A 1 83 ? 13.750 -1.749 15.186 1.00 92.00 83 THR A O 1
ATOM 682 N N . LEU A 1 84 ? 12.769 -1.630 13.169 1.00 93.69 84 LEU A N 1
ATOM 683 C CA . LEU A 1 84 ? 11.425 -1.348 13.689 1.00 93.69 84 LEU A CA 1
ATOM 684 C C . LEU A 1 84 ? 10.893 -2.492 14.560 1.00 93.69 84 LEU A C 1
ATOM 686 O O . LEU A 1 84 ? 10.339 -2.252 15.632 1.00 93.69 84 LEU A O 1
ATOM 690 N N . LEU A 1 85 ? 11.092 -3.738 14.130 1.00 93.06 85 LEU A N 1
ATOM 691 C CA . LEU A 1 85 ? 10.720 -4.916 14.910 1.00 93.06 85 LEU A CA 1
ATOM 692 C C . LEU A 1 85 ? 11.498 -4.980 16.221 1.00 93.06 85 LEU A C 1
ATOM 694 O O . LEU A 1 85 ? 10.896 -5.175 17.270 1.00 93.06 85 LEU A O 1
ATOM 698 N N . THR A 1 86 ? 12.813 -4.763 16.182 1.00 92.12 86 THR A N 1
ATOM 699 C CA . THR A 1 86 ? 13.663 -4.749 17.382 1.00 92.12 86 THR A CA 1
ATOM 700 C C . THR A 1 86 ? 13.211 -3.663 18.356 1.00 92.12 86 THR A C 1
ATOM 702 O O . THR A 1 86 ? 13.111 -3.915 19.559 1.00 92.12 86 THR A O 1
ATOM 705 N N . PHE A 1 87 ? 12.880 -2.477 17.839 1.00 92.12 87 PHE A N 1
ATOM 706 C CA . PHE A 1 87 ? 12.351 -1.368 18.625 1.00 92.12 87 PHE A CA 1
ATOM 707 C C . PHE A 1 87 ? 11.035 -1.746 19.313 1.00 92.12 87 PHE A C 1
ATOM 709 O O . PHE A 1 87 ? 10.946 -1.676 20.536 1.00 92.12 87 PHE A O 1
ATOM 716 N N . HIS A 1 88 ? 10.046 -2.236 18.563 1.00 87.75 88 HIS A N 1
ATOM 717 C CA . HIS A 1 88 ? 8.751 -2.619 19.126 1.00 87.75 88 HIS A CA 1
ATOM 718 C C . HIS A 1 88 ? 8.841 -3.806 20.084 1.00 87.75 88 HIS A C 1
ATOM 720 O O . HIS A 1 88 ? 8.179 -3.813 21.119 1.00 87.75 88 HIS A O 1
ATOM 726 N N . VAL A 1 89 ? 9.680 -4.800 19.787 1.00 87.50 89 VAL A N 1
ATOM 727 C CA . VAL A 1 89 ? 9.927 -5.927 20.691 1.00 87.50 89 VAL A CA 1
ATOM 728 C C . VAL A 1 89 ? 10.530 -5.418 21.998 1.00 87.50 89 VAL A C 1
ATOM 730 O O . VAL A 1 89 ? 10.052 -5.800 23.062 1.00 87.50 89 VAL A O 1
ATOM 733 N N . SER A 1 90 ? 11.518 -4.524 21.947 1.00 81.31 90 SER A N 1
ATOM 734 C CA . SER A 1 90 ? 12.118 -3.924 23.147 1.00 81.31 90 SER A CA 1
ATOM 735 C C . SER A 1 90 ? 11.103 -3.095 23.938 1.00 81.31 90 SER A C 1
ATOM 737 O O . SER A 1 90 ? 11.031 -3.203 25.160 1.00 81.31 90 SER A O 1
ATOM 739 N N . GLU A 1 91 ? 10.264 -2.328 23.244 1.00 80.31 91 GLU A N 1
ATOM 740 C CA . GLU A 1 91 ? 9.195 -1.530 23.843 1.00 80.31 91 GLU A CA 1
ATOM 741 C C . GLU A 1 91 ? 8.163 -2.412 24.569 1.00 80.31 91 GLU A C 1
ATOM 743 O O . GLU A 1 91 ? 7.752 -2.103 25.688 1.00 80.31 91 GLU A O 1
ATOM 748 N N . VAL A 1 92 ? 7.792 -3.556 23.982 1.00 74.31 92 VAL A N 1
ATOM 749 C CA . VAL A 1 92 ? 6.921 -4.556 24.621 1.00 74.31 92 VAL A CA 1
ATOM 750 C C . VAL A 1 92 ? 7.612 -5.217 25.815 1.00 74.31 92 VAL A C 1
ATOM 752 O O . VAL A 1 92 ? 6.983 -5.370 26.857 1.00 74.31 92 VAL A O 1
ATOM 755 N N . HIS A 1 93 ? 8.898 -5.566 25.719 1.00 70.19 93 HIS A N 1
ATOM 756 C CA . HIS A 1 93 ? 9.651 -6.133 26.848 1.00 70.19 93 HIS A CA 1
ATOM 757 C C . HIS A 1 93 ? 9.768 -5.150 28.019 1.00 70.19 93 HIS A C 1
ATOM 759 O O . HIS A 1 93 ? 9.708 -5.559 29.178 1.00 70.19 93 HIS A O 1
ATOM 765 N N . GLN A 1 94 ? 9.893 -3.854 27.733 1.00 64.69 94 GLN A N 1
ATOM 766 C CA . GLN A 1 94 ? 9.955 -2.815 28.755 1.00 64.69 94 GLN A CA 1
ATOM 767 C C . GLN A 1 94 ? 8.579 -2.543 29.381 1.00 64.69 94 GLN A C 1
ATOM 769 O O . GLN A 1 94 ? 8.483 -2.368 30.595 1.00 64.69 94 GLN A O 1
ATOM 774 N N . LYS A 1 95 ? 7.503 -2.591 28.582 1.00 60.19 95 LYS A N 1
ATOM 775 C CA . LYS A 1 95 ? 6.108 -2.506 29.056 1.00 60.19 95 LYS A CA 1
ATOM 776 C C . LYS A 1 95 ? 5.671 -3.742 29.853 1.00 60.19 95 LYS A C 1
ATOM 778 O O . LYS A 1 95 ? 4.893 -3.607 30.791 1.00 60.19 95 LYS A O 1
ATOM 783 N N . ASN A 1 96 ? 6.230 -4.913 29.551 1.00 58.78 96 ASN A N 1
ATOM 784 C CA . ASN A 1 96 ? 5.982 -6.169 30.266 1.00 58.78 96 ASN A CA 1
ATOM 785 C C . ASN A 1 96 ? 6.993 -6.431 31.395 1.00 58.78 96 ASN A C 1
ATOM 787 O O . ASN A 1 96 ? 7.158 -7.584 31.787 1.00 58.78 96 ASN A O 1
ATOM 791 N N . GLY A 1 97 ? 7.657 -5.370 31.880 1.00 44.31 97 GLY A N 1
ATOM 792 C CA . GLY A 1 97 ? 8.537 -5.306 33.048 1.00 44.31 97 GLY A CA 1
ATOM 793 C C . GLY A 1 97 ? 8.931 -6.648 33.654 1.00 44.31 97 GLY A C 1
ATOM 794 O O . GLY A 1 97 ? 8.153 -7.211 34.413 1.00 44.31 97 GLY A O 1
ATOM 795 N N . VAL A 1 98 ? 10.149 -7.106 33.331 1.00 48.25 98 VAL A N 1
ATOM 796 C CA . VAL A 1 98 ? 10.954 -8.092 34.077 1.00 48.25 98 VAL A CA 1
ATOM 797 C C . VAL A 1 98 ? 10.097 -8.992 34.970 1.00 48.25 98 VAL A C 1
ATOM 799 O O . VAL A 1 98 ? 9.931 -8.727 36.164 1.00 48.25 98 VAL A O 1
ATOM 802 N N . VAL A 1 99 ? 9.570 -10.079 34.401 1.00 47.62 99 VAL A N 1
ATOM 803 C CA . VAL A 1 99 ? 9.108 -11.206 35.212 1.00 47.62 99 VAL A CA 1
ATOM 804 C C . VAL A 1 99 ? 10.342 -11.713 35.946 1.00 47.62 99 VAL A C 1
ATOM 806 O O . VAL A 1 99 ? 11.166 -12.441 35.396 1.00 47.62 99 VAL A O 1
ATOM 809 N N . ARG A 1 100 ? 10.518 -11.237 37.181 1.00 50.78 100 ARG A N 1
ATOM 810 C CA . ARG A 1 100 ? 11.467 -11.799 38.128 1.00 50.78 100 ARG A CA 1
ATOM 811 C C . ARG A 1 100 ? 11.080 -13.259 38.284 1.00 50.78 100 ARG A C 1
ATOM 813 O O . ARG A 1 100 ? 10.034 -13.566 38.848 1.00 50.78 100 ARG A O 1
ATOM 820 N N . LEU A 1 101 ? 11.921 -14.118 37.723 1.00 54.09 101 LEU A N 1
ATOM 821 C CA . LEU A 1 101 ? 11.947 -15.544 37.977 1.00 54.09 101 LEU A CA 1
ATOM 822 C C . LEU A 1 101 ? 12.108 -15.715 39.493 1.00 54.09 101 LEU A C 1
ATOM 824 O O . LEU A 1 101 ? 13.196 -15.541 40.035 1.00 54.09 10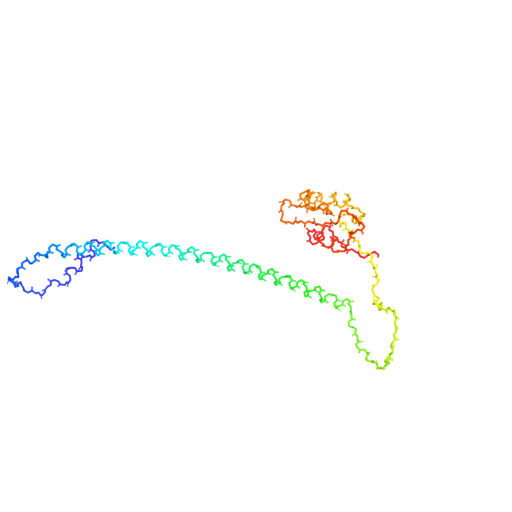1 LEU A O 1
ATOM 828 N N . VAL A 1 102 ? 10.993 -15.924 40.188 1.00 43.06 102 VAL A N 1
ATOM 829 C CA . VAL A 1 102 ? 10.997 -16.424 41.558 1.00 43.06 102 VAL A CA 1
ATOM 830 C C . VAL A 1 102 ? 10.731 -17.911 41.433 1.00 43.06 102 VAL A C 1
ATOM 832 O O . VAL A 1 102 ? 9.612 -18.327 41.136 1.00 43.06 102 VAL A O 1
ATOM 835 N N . ASP A 1 103 ? 11.797 -18.684 41.603 1.00 44.06 103 ASP A N 1
ATOM 836 C CA . ASP A 1 103 ? 11.741 -20.125 41.793 1.00 44.06 103 ASP A CA 1
ATOM 837 C C . ASP A 1 103 ? 10.877 -20.457 43.016 1.00 44.06 103 ASP A C 1
ATOM 839 O O . ASP A 1 103 ? 11.104 -19.921 44.102 1.00 44.06 103 ASP A O 1
ATOM 843 N N . ASN A 1 104 ? 9.936 -21.392 42.872 1.00 38.41 104 ASN A N 1
ATOM 844 C CA . ASN A 1 104 ? 9.683 -22.364 43.933 1.00 38.41 104 ASN A CA 1
ATOM 845 C C . ASN A 1 104 ? 9.109 -23.673 43.348 1.00 38.41 104 ASN A C 1
ATOM 847 O O . ASN A 1 104 ? 8.316 -23.615 42.405 1.00 38.41 104 ASN A O 1
ATOM 851 N N . PRO A 1 105 ? 9.515 -24.845 43.873 1.00 52.31 105 PRO A N 1
ATOM 852 C CA . PRO A 1 105 ? 9.370 -26.138 43.226 1.00 52.31 105 PRO A CA 1
ATOM 853 C C . PRO A 1 105 ? 8.128 -26.903 43.702 1.00 52.31 105 PRO A C 1
ATOM 855 O O . PRO A 1 105 ? 7.620 -26.684 44.800 1.00 52.31 105 PRO A O 1
ATOM 858 N N . GLY A 1 106 ? 7.739 -27.902 42.909 1.00 36.81 106 GLY A N 1
ATOM 859 C CA . GLY A 1 106 ? 6.980 -29.057 43.382 1.00 36.81 106 GLY A CA 1
ATOM 860 C C . GLY A 1 106 ? 5.507 -29.082 42.984 1.00 36.81 106 GLY A C 1
ATOM 861 O O . GLY A 1 106 ? 4.782 -28.106 43.149 1.00 36.81 106 GLY A O 1
ATOM 862 N N . GLY A 1 107 ? 5.070 -30.254 42.522 1.00 34.78 107 GLY A N 1
ATOM 863 C CA . GLY A 1 107 ? 3.656 -30.613 42.448 1.00 34.78 107 GLY A CA 1
ATOM 864 C C . GLY A 1 107 ? 3.193 -31.024 41.061 1.00 34.78 107 GLY A C 1
ATOM 865 O O . GLY A 1 107 ? 2.436 -30.313 40.413 1.00 34.78 107 GLY A O 1
ATOM 866 N N . GLU A 1 108 ? 3.633 -32.197 40.622 1.00 48.84 108 GLU A N 1
ATOM 867 C CA . GLU A 1 108 ? 2.881 -33.026 39.683 1.00 48.84 108 GLU A CA 1
ATOM 868 C C . GLU A 1 108 ? 1.410 -33.170 40.125 1.00 48.84 108 GLU A C 1
ATOM 870 O O . GLU A 1 108 ? 1.155 -33.413 41.304 1.00 48.84 108 GLU A O 1
ATOM 875 N N . SER A 1 109 ? 0.453 -33.018 39.199 1.00 39.84 109 SER A N 1
ATOM 876 C CA . SER A 1 109 ? -0.790 -33.812 39.074 1.00 39.84 109 SER A CA 1
ATOM 877 C C . SER A 1 109 ? -1.833 -33.106 38.198 1.00 39.84 109 SER A C 1
ATOM 879 O O . SER A 1 109 ? -2.332 -32.039 38.528 1.00 39.84 109 SER A O 1
ATOM 881 N N . PHE A 1 110 ? -2.117 -33.758 37.072 1.00 45.09 110 PHE A N 1
ATOM 882 C CA . PHE A 1 110 ? -3.419 -34.042 36.460 1.00 45.09 110 PHE A CA 1
ATOM 883 C C . PHE A 1 110 ? -4.617 -33.067 36.616 1.00 45.09 110 PHE A C 1
ATOM 885 O O . PHE A 1 110 ? -5.096 -32.795 37.710 1.00 45.09 110 PHE A O 1
ATOM 892 N N . ASP A 1 111 ? -5.198 -32.778 35.446 1.00 34.59 111 ASP A N 1
ATOM 893 C CA . ASP A 1 111 ? -6.601 -32.448 35.146 1.00 34.59 111 ASP A CA 1
ATOM 894 C C . ASP A 1 111 ? -7.023 -30.973 34.957 1.00 34.59 111 ASP A C 1
ATOM 896 O O . ASP A 1 111 ? -6.875 -30.113 35.814 1.00 34.59 111 ASP A O 1
ATOM 900 N N . SER A 1 112 ? -7.605 -30.762 33.772 1.00 45.97 112 SER A N 1
ATOM 901 C CA . SER A 1 112 ? -8.625 -29.793 33.356 1.00 45.97 112 SER A CA 1
ATOM 902 C C . SER A 1 112 ? -8.545 -28.302 33.738 1.00 45.97 112 SER A C 1
ATOM 904 O O . SER A 1 112 ? -8.656 -27.891 34.884 1.00 45.97 112 SER A O 1
ATOM 906 N N . THR A 1 113 ? -8.670 -27.490 32.679 1.00 45.44 113 THR A N 1
ATOM 907 C CA . THR A 1 113 ? -9.244 -26.127 32.653 1.00 45.44 113 THR A CA 1
ATOM 908 C C . THR A 1 113 ? -8.350 -24.960 33.099 1.00 45.44 113 THR A C 1
ATOM 910 O O . THR A 1 113 ? -8.246 -24.630 34.272 1.00 45.44 113 THR A O 1
ATOM 913 N N . GLY A 1 114 ? -7.872 -24.196 32.103 1.00 43.41 114 GLY A N 1
ATOM 914 C CA . GLY A 1 114 ? -7.655 -22.747 32.220 1.00 43.41 114 GLY A CA 1
ATOM 915 C C . GLY A 1 114 ? -6.206 -22.275 32.373 1.00 43.41 114 GLY A C 1
ATOM 916 O O . GLY A 1 114 ? -5.662 -22.247 33.467 1.00 43.41 114 GLY A O 1
ATOM 917 N N . GLY A 1 115 ? -5.625 -21.758 31.285 1.00 33.38 115 GLY A N 1
ATOM 918 C CA . GLY A 1 115 ? -4.398 -20.953 31.308 1.00 33.38 115 GLY A CA 1
ATOM 919 C C . GLY A 1 115 ? -4.688 -19.494 30.959 1.00 33.38 115 GLY A C 1
ATOM 920 O O . GLY A 1 115 ? -4.402 -19.049 29.853 1.00 33.38 115 GLY A O 1
ATOM 921 N N . SER A 1 116 ? -5.313 -18.765 31.885 1.00 48.56 116 SER A N 1
ATOM 922 C CA . SER A 1 116 ? -5.530 -17.319 31.796 1.00 48.56 116 SER A CA 1
ATOM 923 C C . SER A 1 116 ? -4.218 -16.578 32.071 1.00 48.56 116 SER A C 1
ATOM 925 O O . SER A 1 116 ? -3.826 -16.408 33.226 1.00 48.56 116 SER A O 1
ATOM 927 N N . THR A 1 117 ? -3.544 -16.101 31.022 1.00 41.53 117 THR A N 1
ATOM 928 C CA . THR A 1 117 ? -2.593 -14.990 31.141 1.00 41.53 117 THR A CA 1
ATOM 929 C C . THR A 1 117 ? -3.365 -13.674 31.050 1.00 41.53 117 THR A C 1
ATOM 931 O O . THR A 1 117 ? -3.962 -13.304 30.042 1.00 41.53 117 THR A O 1
ATOM 934 N N . ARG A 1 118 ? -3.399 -12.991 32.193 1.00 49.50 118 ARG A N 1
ATOM 935 C CA . ARG A 1 118 ? -4.202 -11.813 32.530 1.00 49.50 118 ARG A CA 1
ATOM 936 C C . ARG A 1 118 ? -3.689 -10.527 31.864 1.00 49.50 118 ARG A C 1
ATOM 938 O O . ARG A 1 118 ? -3.222 -9.624 32.547 1.00 49.50 118 ARG A O 1
ATOM 945 N N . SER A 1 119 ? -3.845 -10.405 30.550 1.00 48.94 119 SER A N 1
ATOM 946 C CA . SER A 1 119 ? -4.096 -9.099 29.927 1.00 48.94 119 SER A CA 1
ATOM 947 C C . SER A 1 119 ? -5.453 -9.179 29.261 1.00 48.94 119 SER A C 1
ATOM 949 O O . SER A 1 119 ? -5.684 -10.017 28.393 1.00 48.94 119 SER A O 1
ATOM 951 N N . GLY A 1 120 ? -6.388 -8.385 29.777 1.00 44.09 120 GLY A N 1
ATOM 952 C CA . GLY A 1 120 ? -7.778 -8.411 29.3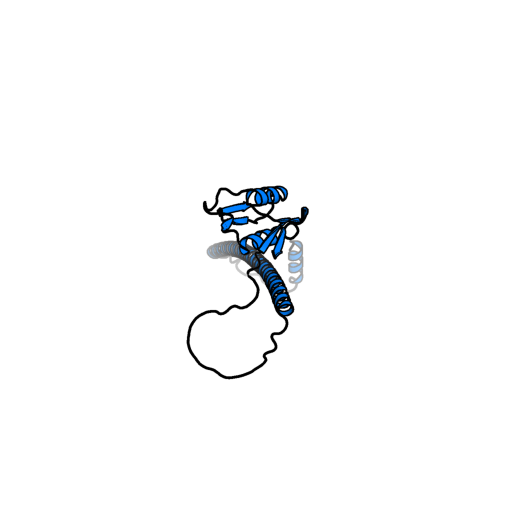63 1.00 44.09 120 GLY A CA 1
ATOM 953 C C . GLY A 1 120 ? -7.902 -8.339 27.847 1.00 44.09 120 GLY A C 1
ATOM 954 O O . GLY A 1 120 ? -7.108 -7.700 27.163 1.00 44.09 120 GLY A O 1
ATOM 955 N N . ARG A 1 121 ? -8.934 -9.001 27.337 1.00 55.69 121 ARG A N 1
ATOM 956 C CA . ARG A 1 121 ? -9.452 -8.894 25.974 1.00 55.69 121 ARG A CA 1
ATOM 957 C C . ARG A 1 121 ? -9.965 -7.465 25.734 1.00 55.69 121 ARG A C 1
ATOM 959 O O . ARG A 1 121 ? -11.159 -7.270 25.528 1.00 55.69 121 ARG A O 1
ATOM 966 N N . GLN A 1 122 ? -9.087 -6.470 25.852 1.00 62.09 122 GLN A N 1
ATOM 967 C CA . GLN A 1 122 ? -9.386 -5.080 25.557 1.00 62.09 122 GLN A CA 1
ATOM 968 C C . GLN A 1 122 ? -9.752 -5.032 24.083 1.00 62.09 122 GLN A C 1
ATOM 970 O O . GLN A 1 122 ? -9.038 -5.550 23.215 1.00 62.09 122 GLN A O 1
ATOM 975 N N . ARG A 1 123 ? -10.957 -4.536 23.809 1.00 79.31 123 ARG A N 1
ATOM 976 C CA . ARG A 1 123 ? -11.424 -4.405 22.436 1.00 79.31 123 ARG A CA 1
ATOM 977 C C . ARG A 1 123 ? -10.583 -3.302 21.817 1.00 79.31 123 ARG A C 1
ATOM 979 O O . ARG A 1 123 ? -10.676 -2.156 22.230 1.00 79.31 123 ARG A O 1
ATOM 986 N N . LYS A 1 124 ? -9.740 -3.661 20.855 1.00 89.12 124 LYS A N 1
ATOM 987 C CA . LYS A 1 124 ? -9.025 -2.673 20.053 1.00 89.12 124 LYS A CA 1
ATOM 988 C C . LYS A 1 124 ? -10.033 -1.946 19.172 1.00 89.12 124 LYS A C 1
ATOM 990 O O . LYS A 1 124 ? -10.893 -2.591 18.570 1.00 89.12 124 LYS A O 1
ATOM 995 N N . VAL A 1 125 ? -9.915 -0.630 19.099 1.00 93.06 125 VAL A N 1
ATOM 996 C CA . VAL A 1 125 ? -10.746 0.222 18.251 1.00 93.06 125 VAL A CA 1
ATOM 997 C C . VAL A 1 125 ? -9.874 1.070 17.344 1.00 93.06 125 VAL A C 1
ATOM 999 O O . VAL A 1 125 ? -8.799 1.514 17.742 1.00 93.06 125 VAL A O 1
ATOM 1002 N N . LEU A 1 126 ? -10.335 1.280 16.115 1.00 95.50 126 LEU A N 1
ATOM 1003 C CA . LEU A 1 126 ? -9.687 2.167 15.160 1.00 95.50 126 LEU A CA 1
ATOM 1004 C C . LEU A 1 126 ? -10.227 3.584 15.370 1.00 95.50 126 LEU A C 1
ATOM 1006 O O . LEU A 1 126 ? -11.438 3.775 15.374 1.00 95.50 126 LEU A O 1
ATOM 1010 N N . VAL A 1 127 ? -9.344 4.560 15.539 1.00 95.56 127 VAL A N 1
ATOM 1011 C CA . VAL A 1 127 ? -9.686 5.969 15.765 1.00 95.56 127 VAL A CA 1
ATOM 1012 C C . VAL A 1 127 ? -9.146 6.805 14.618 1.00 95.56 127 VAL A C 1
ATOM 1014 O O . VAL A 1 127 ? -7.982 6.657 14.250 1.00 95.56 127 VAL A O 1
ATOM 1017 N N . TYR A 1 128 ? -9.970 7.695 14.071 1.00 96.12 128 TYR A N 1
ATOM 1018 C CA . TYR A 1 128 ? -9.541 8.709 13.113 1.00 96.12 128 TYR A CA 1
ATOM 1019 C C . TYR A 1 128 ? -9.037 9.945 13.862 1.00 96.12 128 TYR A C 1
ATOM 1021 O O . TYR A 1 128 ? -9.791 10.606 14.571 1.00 96.12 128 TYR A O 1
ATOM 1029 N N . LEU A 1 129 ? -7.751 10.259 13.723 1.00 93.38 129 LEU A N 1
ATOM 1030 C CA . LEU A 1 129 ? -7.060 11.267 14.531 1.00 93.38 129 LEU A CA 1
ATOM 1031 C C . LEU A 1 129 ? -7.589 12.701 14.350 1.00 93.38 129 LEU A C 1
ATOM 1033 O O . LEU A 1 129 ? -7.754 13.375 15.366 1.00 93.38 129 LEU A O 1
ATOM 1037 N N . PRO A 1 130 ? -7.912 13.188 13.133 1.00 92.31 130 PRO A N 1
ATOM 1038 C CA . PRO A 1 130 ? -8.357 14.573 12.957 1.00 92.31 130 PRO A CA 1
ATOM 1039 C C . PRO A 1 130 ? -9.657 14.938 13.682 1.00 92.31 130 PRO A C 1
ATOM 1041 O O . PRO A 1 130 ? -9.811 16.086 14.086 1.00 92.31 130 PRO A O 1
ATOM 1044 N N . THR A 1 131 ? -10.585 13.991 13.852 1.00 91.00 131 THR A N 1
ATOM 1045 C CA . THR A 1 131 ? -11.834 14.206 14.615 1.00 91.00 131 THR A CA 1
ATOM 1046 C C . THR A 1 131 ? -11.857 13.461 15.947 1.00 91.00 131 THR A C 1
ATOM 1048 O O . THR A 1 131 ? -12.765 13.663 16.748 1.00 91.00 131 THR A O 1
ATOM 1051 N N . ASN A 1 132 ? -10.847 12.628 16.212 1.00 91.81 132 ASN A N 1
ATOM 1052 C CA . ASN A 1 132 ? -10.755 11.742 17.370 1.00 91.81 132 ASN A CA 1
ATOM 1053 C C . ASN A 1 132 ? -11.964 10.788 17.514 1.00 91.81 132 ASN A C 1
ATOM 1055 O O . ASN A 1 132 ? -12.308 10.372 18.620 1.00 91.81 132 ASN A O 1
ATOM 1059 N N . GLU A 1 133 ? -12.607 10.449 16.394 1.00 92.50 133 GLU A N 1
ATOM 1060 C CA . GLU A 1 133 ? -13.789 9.583 16.332 1.00 92.50 133 GLU A CA 1
ATOM 1061 C C . GLU A 1 133 ? -13.389 8.112 16.196 1.00 92.50 133 GLU A C 1
ATOM 1063 O O . GLU A 1 133 ? -12.428 7.773 15.501 1.00 92.50 133 GLU A O 1
ATOM 1068 N N . VAL A 1 134 ? -14.137 7.229 16.860 1.00 94.31 134 VAL A N 1
ATOM 1069 C CA . VAL A 1 134 ? -13.966 5.778 16.739 1.00 94.31 134 VAL A CA 1
ATOM 1070 C C . VAL A 1 134 ? -14.715 5.291 15.507 1.00 94.31 134 VAL A C 1
ATOM 1072 O O . VAL A 1 134 ? -15.917 5.499 15.409 1.00 94.31 134 VAL A O 1
ATOM 1075 N N . ILE A 1 135 ? -14.030 4.562 14.632 1.00 94.50 135 ILE A N 1
ATOM 1076 C CA . ILE A 1 135 ? -14.633 3.945 13.454 1.00 94.50 135 ILE A CA 1
ATOM 1077 C C . ILE A 1 135 ? -15.507 2.767 13.882 1.00 94.50 135 ILE A C 1
ATOM 1079 O O . ILE A 1 135 ? -15.013 1.762 14.407 1.00 94.50 135 ILE A O 1
ATOM 1083 N N . THR A 1 136 ? -16.807 2.878 13.623 1.00 93.31 136 THR A N 1
ATOM 1084 C CA . THR A 1 136 ? -17.811 1.881 14.035 1.00 93.31 136 THR A CA 1
ATOM 1085 C C . THR A 1 136 ? -18.461 1.130 12.874 1.00 93.31 136 THR A C 1
ATOM 1087 O O . THR A 1 136 ? -19.149 0.134 13.104 1.00 93.31 136 THR A O 1
ATOM 1090 N N . SER A 1 137 ? -18.234 1.572 11.635 1.00 94.62 137 SER A N 1
ATOM 1091 C CA . SER A 1 137 ? -18.796 0.975 10.419 1.00 94.62 137 SER A CA 1
ATOM 1092 C C . SER A 1 137 ? -17.863 1.133 9.213 1.00 94.62 137 SER A C 1
ATOM 1094 O O . SER A 1 137 ? -16.922 1.930 9.245 1.00 94.62 137 SER A O 1
ATOM 1096 N N . TYR A 1 138 ? -18.118 0.373 8.140 1.00 94.50 138 TYR A N 1
ATOM 1097 C CA . TYR A 1 138 ? -17.375 0.541 6.887 1.00 94.50 138 TYR A CA 1
ATOM 1098 C C . TYR A 1 138 ? -17.768 1.797 6.118 1.00 94.50 138 TYR A C 1
ATOM 1100 O O . TYR A 1 138 ? -16.879 2.384 5.521 1.00 94.50 138 TYR A O 1
ATOM 1108 N N . ASP A 1 139 ? -19.020 2.251 6.200 1.00 93.75 139 ASP A N 1
ATOM 1109 C CA . ASP A 1 139 ? -19.450 3.502 5.558 1.00 93.75 139 ASP A CA 1
ATOM 1110 C C . ASP A 1 139 ? -18.669 4.701 6.125 1.00 93.75 139 ASP A C 1
ATOM 1112 O O . ASP A 1 139 ? -18.189 5.567 5.395 1.00 93.75 139 ASP A O 1
ATOM 1116 N N . GLU A 1 140 ? -18.472 4.716 7.448 1.00 94.00 140 GLU A N 1
ATOM 1117 C CA . GLU A 1 140 ? -17.652 5.723 8.120 1.00 94.00 140 GLU A CA 1
ATOM 1118 C C . GLU A 1 140 ? -16.181 5.622 7.693 1.00 94.00 140 GLU A C 1
ATOM 1120 O O . GLU A 1 140 ? -15.567 6.630 7.342 1.00 94.00 140 GLU A O 1
ATOM 1125 N N . LEU A 1 141 ? -15.617 4.408 7.687 1.00 95.19 141 LEU A N 1
ATOM 1126 C CA . LEU A 1 141 ? -14.235 4.179 7.263 1.00 95.19 141 LEU A CA 1
ATOM 1127 C C . LEU A 1 141 ? -14.002 4.612 5.810 1.00 95.19 141 LEU A C 1
ATOM 1129 O O . LEU A 1 141 ? -13.000 5.267 5.533 1.00 95.19 141 LEU A O 1
ATOM 1133 N N . GLU A 1 142 ? -14.913 4.252 4.909 1.00 95.06 142 GLU A N 1
ATOM 1134 C CA . GLU A 1 142 ? -14.888 4.584 3.485 1.00 95.06 142 GLU A CA 1
ATOM 1135 C C . GLU A 1 142 ? -14.863 6.098 3.299 1.00 95.06 142 GLU A C 1
ATOM 1137 O O . GLU A 1 142 ? -13.912 6.609 2.716 1.00 95.06 142 GLU A O 1
ATOM 1142 N N . HIS A 1 143 ? -15.786 6.834 3.923 1.00 95.00 143 HIS A N 1
ATOM 1143 C CA . HIS A 1 143 ? -15.806 8.295 3.839 1.00 95.00 143 HIS A CA 1
ATOM 1144 C C . HIS A 1 143 ? -14.506 8.938 4.358 1.00 95.00 143 HIS A C 1
ATOM 1146 O O . HIS A 1 143 ? -14.001 9.908 3.784 1.00 95.00 143 HIS A O 1
ATOM 1152 N N . LYS A 1 144 ? -13.931 8.435 5.465 1.00 95.25 144 LYS A N 1
ATOM 1153 C CA . LYS A 1 144 ? -12.640 8.955 5.953 1.00 95.25 144 LYS A CA 1
ATOM 1154 C C . LYS A 1 144 ? -11.508 8.627 4.974 1.00 95.25 144 LYS A C 1
ATOM 1156 O O . LYS A 1 144 ? -10.668 9.487 4.735 1.00 95.25 144 LYS A O 1
ATOM 1161 N N . LEU A 1 145 ? -11.472 7.417 4.415 1.00 94.62 145 LEU A N 1
ATOM 1162 C CA . LEU A 1 145 ? -10.449 6.976 3.462 1.00 94.62 145 LEU A CA 1
ATOM 1163 C C . LEU A 1 145 ? -10.545 7.718 2.116 1.00 94.62 145 LEU A C 1
ATOM 1165 O O . LEU A 1 145 ? -9.509 8.121 1.583 1.00 94.62 145 LEU A O 1
ATOM 1169 N N . GLU A 1 146 ? -11.747 7.982 1.608 1.00 93.88 146 GLU A N 1
ATOM 1170 C CA . GLU A 1 146 ? -11.988 8.807 0.414 1.00 93.88 146 GLU A CA 1
ATOM 1171 C C . GLU A 1 146 ? -11.394 10.208 0.570 1.00 93.88 146 GLU A C 1
ATOM 1173 O O . GLU A 1 146 ? -10.670 10.683 -0.306 1.00 93.88 146 GLU A O 1
ATOM 1178 N N . GLY A 1 147 ? -11.584 10.833 1.739 1.00 92.12 147 GLY A N 1
ATOM 1179 C CA . GLY A 1 147 ? -10.962 12.119 2.069 1.00 92.12 147 GLY A CA 1
ATOM 1180 C C . GLY A 1 147 ? -9.425 12.098 2.051 1.00 92.12 147 GLY A C 1
ATOM 1181 O O . GLY A 1 147 ? -8.794 13.147 1.928 1.00 92.12 147 GLY A O 1
ATOM 1182 N N . LEU A 1 148 ? -8.807 10.916 2.135 1.00 92.12 148 LEU A N 1
ATOM 1183 C CA . LEU A 1 148 ? -7.356 10.707 2.043 1.00 92.12 148 LEU A CA 1
ATOM 1184 C C . LEU A 1 148 ? -6.900 10.237 0.650 1.00 92.12 148 LEU A C 1
ATOM 1186 O O . LEU A 1 148 ? -5.718 9.907 0.472 1.00 92.12 148 LEU A O 1
ATOM 1190 N N . GLY A 1 149 ? -7.814 10.195 -0.323 1.00 92.94 149 GLY A N 1
ATOM 1191 C CA . GLY A 1 149 ? -7.563 9.789 -1.705 1.00 92.94 149 GLY A CA 1
ATOM 1192 C C . GLY A 1 149 ? -7.535 8.278 -1.930 1.00 92.94 149 GLY A C 1
ATOM 1193 O O . GLY A 1 149 ? -6.884 7.824 -2.872 1.00 92.94 149 GLY A O 1
ATOM 1194 N N . TRP A 1 150 ? -8.166 7.494 -1.054 1.00 96.00 150 TRP A N 1
ATOM 1195 C CA . TRP A 1 150 ? -8.431 6.081 -1.320 1.00 96.00 150 TRP A CA 1
ATOM 1196 C C . TRP A 1 150 ? -9.730 5.920 -2.099 1.00 96.00 150 TRP A C 1
ATOM 1198 O O . TRP A 1 150 ? -10.684 6.658 -1.899 1.00 96.00 150 TRP A O 1
ATOM 1208 N N . GLU A 1 151 ? -9.770 4.910 -2.950 1.00 94.31 151 GLU A N 1
ATOM 1209 C CA . GLU A 1 151 ? -10.903 4.592 -3.800 1.00 94.31 151 GLU A CA 1
ATOM 1210 C C . GLU A 1 151 ? -11.239 3.112 -3.668 1.00 94.31 151 GLU A C 1
ATOM 1212 O O . GLU A 1 151 ? -10.354 2.248 -3.591 1.00 94.31 151 GLU A O 1
ATOM 1217 N N . LYS A 1 152 ? -12.531 2.801 -3.670 1.00 93.25 152 LYS A N 1
ATOM 1218 C CA . LYS A 1 152 ? -13.012 1.424 -3.632 1.00 93.25 152 LYS A CA 1
ATOM 1219 C C . LYS A 1 152 ? -12.552 0.657 -4.871 1.00 93.25 152 LYS A C 1
ATOM 1221 O O . LYS A 1 152 ? -12.622 1.150 -5.994 1.00 93.25 152 LYS A O 1
ATOM 1226 N N . TYR A 1 153 ? -12.058 -0.555 -4.655 1.00 90.56 153 TYR A N 1
ATOM 1227 C CA . TYR A 1 153 ? -11.632 -1.465 -5.708 1.00 90.56 153 TYR A CA 1
ATOM 1228 C C . TYR A 1 153 ? -12.638 -2.615 -5.823 1.00 90.56 153 TYR A C 1
ATOM 1230 O O . TYR A 1 153 ? -12.740 -3.444 -4.922 1.00 90.56 153 TYR A O 1
ATOM 1238 N N . GLU A 1 154 ? -13.391 -2.657 -6.925 1.00 77.88 154 GLU A N 1
ATOM 1239 C CA . GLU A 1 154 ? -14.458 -3.651 -7.154 1.00 77.88 154 GLU A CA 1
ATOM 1240 C C . GLU A 1 154 ? -13.998 -4.886 -7.950 1.00 77.88 154 GLU A C 1
ATOM 1242 O O . GLU A 1 154 ? -14.767 -5.822 -8.142 1.00 77.88 154 GLU A O 1
ATOM 1247 N N . GLY A 1 155 ? -12.738 -4.924 -8.396 1.00 75.44 155 GLY A N 1
ATOM 1248 C CA . GLY A 1 155 ? -12.171 -6.032 -9.179 1.00 75.44 155 GLY A CA 1
ATOM 1249 C C . GLY A 1 155 ? -11.584 -7.175 -8.343 1.00 75.44 155 GLY A C 1
ATOM 1250 O O . GLY A 1 155 ? -10.703 -7.884 -8.828 1.00 75.44 155 GLY A O 1
ATOM 1251 N N . GLY A 1 156 ? -11.972 -7.278 -7.070 1.00 75.69 156 GLY A N 1
ATOM 1252 C CA . GLY A 1 156 ? -11.364 -8.158 -6.071 1.00 75.69 156 GLY A CA 1
ATOM 1253 C C . GLY A 1 156 ? -12.201 -9.379 -5.687 1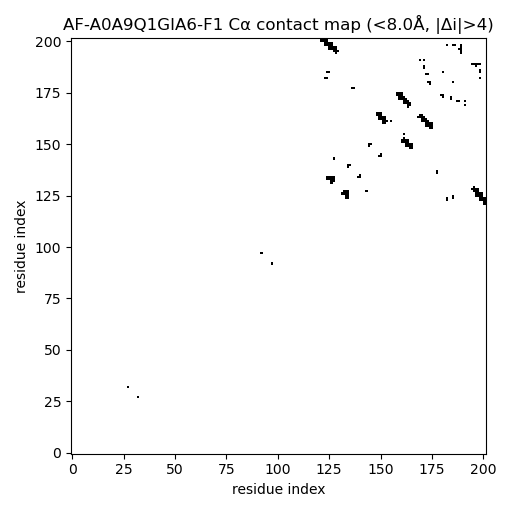.00 75.69 156 GLY A C 1
ATOM 1254 O O . GLY A 1 156 ? -13.153 -9.758 -6.365 1.00 75.69 156 GLY A O 1
ATOM 1255 N N . ASP A 1 157 ? -11.830 -9.987 -4.562 1.00 83.12 157 ASP A N 1
ATOM 1256 C CA . ASP A 1 157 ? -12.582 -11.075 -3.927 1.00 83.12 157 ASP A CA 1
ATOM 1257 C C . ASP A 1 157 ? -13.957 -10.564 -3.435 1.00 83.12 157 ASP A C 1
ATOM 1259 O O . ASP A 1 157 ? -13.996 -9.568 -2.705 1.00 83.12 157 ASP A O 1
ATOM 1263 N N . PRO A 1 158 ? -15.086 -11.216 -3.786 1.00 84.62 158 PRO A N 1
ATOM 1264 C CA . PRO A 1 158 ? -16.426 -10.791 -3.369 1.00 84.62 158 PRO A CA 1
ATOM 1265 C C . PRO A 1 158 ? -16.652 -10.773 -1.846 1.00 84.62 158 PRO A C 1
ATOM 1267 O O . PRO A 1 158 ? -17.570 -10.080 -1.383 1.00 84.62 158 PRO A O 1
ATOM 1270 N N . ASP A 1 159 ? -15.844 -11.505 -1.074 1.00 86.88 159 ASP A N 1
ATOM 1271 C CA . ASP A 1 159 ? -15.907 -11.553 0.391 1.00 86.88 159 ASP A CA 1
ATOM 1272 C C . ASP A 1 159 ? -15.090 -10.443 1.073 1.00 86.88 159 ASP A C 1
ATOM 1274 O O . ASP A 1 159 ? -15.183 -10.250 2.297 1.00 86.88 159 ASP A O 1
ATOM 1278 N N . LEU A 1 160 ? -14.317 -9.681 0.296 1.00 91.19 160 LEU A N 1
ATOM 1279 C CA . LEU A 1 160 ? -13.489 -8.584 0.772 1.00 91.19 160 LEU A CA 1
ATOM 1280 C C . LEU A 1 160 ? -14.016 -7.236 0.282 1.00 91.19 160 LEU A C 1
ATOM 1282 O O . LEU A 1 160 ? -14.570 -7.084 -0.802 1.00 91.19 160 LEU A O 1
ATOM 1286 N N . LEU A 1 161 ? -13.804 -6.226 1.114 1.00 92.69 161 LEU A N 1
ATOM 1287 C CA . LEU A 1 161 ? -13.907 -4.829 0.746 1.00 92.69 161 LEU A CA 1
ATOM 1288 C C . LEU A 1 161 ? -12.483 -4.290 0.620 1.00 92.69 161 LEU A C 1
ATOM 1290 O O . LEU A 1 161 ? -11.695 -4.356 1.568 1.00 92.69 161 LEU A O 1
ATOM 1294 N N . GLN A 1 162 ? -12.137 -3.805 -0.569 1.00 94.88 162 GLN A N 1
ATOM 1295 C CA . GLN A 1 162 ? -10.781 -3.374 -0.879 1.00 94.88 162 GLN A CA 1
ATOM 1296 C C . GLN A 1 162 ? -10.743 -1.899 -1.260 1.00 94.88 162 GLN A C 1
ATOM 1298 O O . GLN A 1 162 ? -11.618 -1.404 -1.969 1.00 94.88 162 GLN A O 1
ATOM 1303 N N . PHE A 1 163 ? -9.697 -1.211 -0.809 1.00 94.75 163 PHE A N 1
ATOM 1304 C CA . PHE A 1 163 ? -9.438 0.185 -1.138 1.00 94.75 163 PHE A CA 1
ATOM 1305 C C . PHE A 1 163 ? -8.041 0.315 -1.717 1.00 94.75 163 PHE A C 1
ATOM 1307 O O . PHE A 1 163 ? -7.073 -0.162 -1.125 1.00 94.75 163 PHE A O 1
ATOM 1314 N N . HIS A 1 164 ? -7.930 0.984 -2.852 1.00 94.69 164 HIS A N 1
ATOM 1315 C CA . HIS A 1 164 ? -6.666 1.285 -3.507 1.00 94.69 164 HIS A CA 1
ATOM 1316 C C . HIS A 1 164 ? -6.448 2.794 -3.523 1.00 94.69 164 HIS A C 1
ATOM 1318 O O . HIS A 1 164 ? -7.394 3.569 -3.426 1.00 94.69 164 HIS A O 1
ATOM 1324 N N . LYS A 1 165 ? -5.202 3.234 -3.643 1.00 91.44 165 LYS A N 1
ATOM 1325 C CA . LYS A 1 165 ? -4.880 4.659 -3.717 1.00 91.44 165 LYS A CA 1
ATOM 1326 C C . LYS A 1 165 ? -4.064 4.915 -4.966 1.00 91.44 165 LYS A C 1
ATOM 1328 O O . LYS A 1 165 ? -2.913 4.509 -4.993 1.00 91.44 165 LYS A O 1
ATOM 1333 N N . ARG A 1 166 ? -4.620 5.607 -5.971 1.00 85.19 166 ARG A N 1
ATOM 1334 C CA . ARG A 1 166 ? -3.995 5.780 -7.306 1.00 85.19 166 ARG A CA 1
ATOM 1335 C C . ARG A 1 166 ? -2.567 6.327 -7.277 1.00 85.19 166 ARG A C 1
ATOM 1337 O O . ARG A 1 166 ? -1.778 6.026 -8.163 1.00 85.19 166 ARG A O 1
ATOM 1344 N N . SER A 1 167 ? -2.233 7.135 -6.272 1.00 83.00 167 SER A N 1
ATOM 1345 C CA . SER A 1 167 ? -0.894 7.707 -6.108 1.00 83.00 167 SER A CA 1
ATOM 1346 C C . SER A 1 167 ? 0.134 6.742 -5.506 1.00 83.00 167 SER A C 1
ATOM 1348 O O . SER A 1 167 ? 1.299 7.106 -5.376 1.00 83.00 167 SER A O 1
ATOM 1350 N N . THR A 1 168 ? -0.269 5.529 -5.117 1.00 86.31 168 THR A N 1
ATOM 1351 C CA . THR A 1 168 ? 0.591 4.532 -4.469 1.00 86.31 168 THR A CA 1
ATOM 1352 C C . THR A 1 168 ? 0.250 3.117 -4.939 1.00 86.31 168 THR A C 1
ATOM 1354 O O . THR A 1 168 ? -0.816 2.861 -5.481 1.00 86.31 168 THR A O 1
ATOM 1357 N N . VAL A 1 169 ? 1.119 2.151 -4.660 1.00 88.12 169 VAL A N 1
ATOM 1358 C CA . VAL 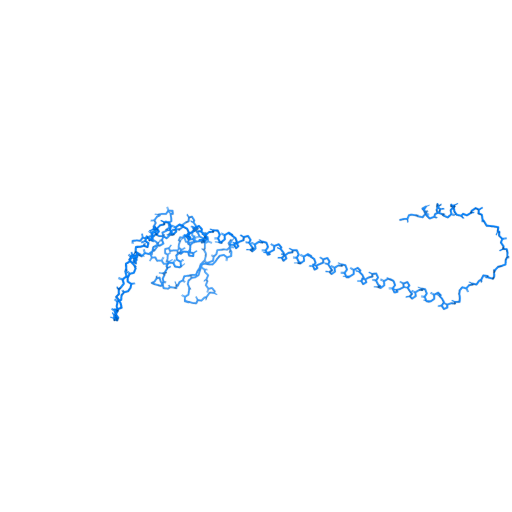A 1 169 ? 0.824 0.722 -4.888 1.00 88.12 169 VAL A CA 1
ATOM 1359 C C . VAL A 1 169 ? 0.059 0.079 -3.721 1.00 88.12 169 VAL A C 1
ATOM 1361 O O . VAL A 1 169 ? -0.026 -1.143 -3.616 1.00 88.12 169 VAL A O 1
ATOM 1364 N N . HIS A 1 170 ? -0.446 0.875 -2.776 1.00 91.81 170 HIS A N 1
ATOM 1365 C CA . HIS A 1 170 ? -1.060 0.342 -1.569 1.00 91.81 170 HIS A CA 1
ATOM 1366 C C . HIS A 1 170 ? -2.510 -0.094 -1.792 1.00 91.81 170 HIS A C 1
ATOM 1368 O O . HIS A 1 170 ? -3.322 0.627 -2.367 1.00 91.81 170 HIS A O 1
ATOM 1374 N N . LEU A 1 171 ? -2.827 -1.259 -1.226 1.00 93.56 171 LEU A N 1
ATOM 1375 C CA . LEU A 1 171 ? -4.164 -1.841 -1.162 1.00 93.56 171 LEU A CA 1
ATOM 1376 C C . LEU A 1 171 ? -4.520 -2.134 0.299 1.00 93.56 171 LEU A C 1
ATOM 1378 O O . LEU A 1 171 ? -3.743 -2.803 0.976 1.00 93.56 171 LEU A O 1
ATOM 1382 N N . ILE A 1 172 ? -5.650 -1.640 0.790 1.00 94.88 172 ILE A N 1
ATOM 1383 C CA . ILE A 1 172 ? -6.246 -2.045 2.070 1.00 94.88 172 ILE A CA 1
ATOM 1384 C C . ILE A 1 172 ? -7.260 -3.137 1.759 1.00 94.88 172 ILE A C 1
ATOM 1386 O O . ILE A 1 172 ? -8.078 -2.963 0.861 1.00 94.88 172 ILE A O 1
ATOM 1390 N N . SER A 1 173 ? -7.220 -4.250 2.490 1.00 94.44 173 SER A N 1
ATOM 1391 C CA . SER A 1 173 ? -8.205 -5.331 2.358 1.00 94.44 173 SER A CA 1
ATOM 1392 C C . SER A 1 173 ? -8.842 -5.634 3.706 1.00 94.44 173 SER A C 1
ATOM 1394 O O . SER A 1 173 ? -8.168 -6.053 4.652 1.00 94.44 173 SER A O 1
ATOM 1396 N N . VAL A 1 174 ? -10.153 -5.435 3.792 1.00 94.94 174 VAL A N 1
ATOM 1397 C CA . VAL A 1 174 ? -10.942 -5.731 4.990 1.00 94.94 174 VAL A CA 1
ATOM 1398 C C . VAL A 1 174 ? -12.061 -6.719 4.656 1.00 94.94 174 VAL A C 1
ATOM 1400 O O . VAL A 1 174 ? -12.475 -6.803 3.502 1.00 94.94 174 VAL A O 1
ATOM 1403 N N . PRO A 1 175 ? -12.554 -7.508 5.624 1.00 94.12 175 PRO A N 1
ATOM 1404 C CA . PRO A 1 175 ? -13.711 -8.366 5.400 1.00 94.12 175 PRO A CA 1
ATOM 1405 C C . PRO A 1 175 ? -14.925 -7.529 5.009 1.00 94.12 175 PRO A C 1
ATOM 1407 O O . PRO A 1 175 ? -15.077 -6.411 5.482 1.00 94.12 175 PRO A O 1
ATOM 1410 N N . ARG A 1 176 ? -15.841 -8.073 4.212 1.00 91.19 176 ARG A N 1
ATOM 1411 C CA . ARG A 1 176 ? -17.081 -7.356 3.877 1.00 91.19 176 ARG A CA 1
ATOM 1412 C C . ARG A 1 176 ? -18.036 -7.196 5.067 1.00 91.19 176 ARG A C 1
ATOM 1414 O O . ARG A 1 176 ? -18.815 -6.251 5.124 1.00 91.19 176 ARG A O 1
ATOM 1421 N N . ASP A 1 177 ? -17.963 -8.113 6.031 1.00 91.00 177 ASP A N 1
ATOM 1422 C CA . ASP A 1 177 ? -18.716 -8.055 7.287 1.00 91.00 177 ASP A CA 1
ATOM 1423 C C . ASP A 1 177 ? -17.883 -7.393 8.393 1.00 91.00 177 ASP A C 1
ATOM 1425 O O . ASP A 1 177 ? -16.866 -7.941 8.831 1.00 91.00 177 ASP A O 1
ATOM 1429 N N . PHE A 1 178 ? -18.354 -6.250 8.901 1.00 91.94 178 PHE A N 1
ATOM 1430 C CA . PHE A 1 178 ? -17.670 -5.481 9.944 1.00 91.94 178 PHE A CA 1
ATOM 1431 C C . PHE A 1 178 ? -17.508 -6.270 11.252 1.00 91.94 178 PHE A C 1
ATOM 1433 O O . PHE A 1 178 ? -16.579 -6.031 12.018 1.00 91.94 178 PHE A O 1
ATOM 1440 N N . ARG A 1 179 ? -18.339 -7.290 11.507 1.00 89.38 179 ARG A N 1
ATOM 1441 C CA . ARG A 1 179 ? -18.178 -8.175 12.678 1.00 89.38 179 ARG A CA 1
ATOM 1442 C C . ARG A 1 179 ? -16.896 -9.004 12.622 1.00 89.38 179 ARG A C 1
ATOM 1444 O O . ARG A 1 179 ? -16.419 -9.471 13.656 1.00 89.38 179 ARG A O 1
ATOM 1451 N N . LYS A 1 180 ? -16.346 -9.203 11.422 1.00 90.62 180 LYS A N 1
ATOM 1452 C CA . LYS A 1 180 ? -15.067 -9.883 11.190 1.00 90.62 180 LYS A CA 1
ATOM 1453 C C . LYS A 1 180 ? -13.887 -8.907 11.204 1.00 90.62 180 LYS A C 1
ATOM 1455 O O . LYS A 1 180 ? -12.748 -9.359 11.102 1.00 90.62 180 LYS A O 1
ATOM 1460 N N . PHE A 1 181 ? -14.132 -7.605 11.363 1.00 92.44 181 PHE A N 1
ATOM 1461 C CA . PHE A 1 181 ? -13.088 -6.599 11.493 1.00 92.44 181 PHE A CA 1
ATOM 1462 C C . PHE A 1 181 ? -12.301 -6.824 12.791 1.00 92.44 181 PHE A C 1
ATOM 1464 O O . PHE A 1 181 ? -12.843 -6.879 13.893 1.00 92.44 181 PHE A O 1
ATOM 1471 N N . LYS A 1 182 ? -10.993 -7.015 12.644 1.00 90.88 182 LYS A N 1
ATOM 1472 C CA . LYS A 1 182 ? -10.051 -7.437 13.685 1.00 90.88 182 LYS A CA 1
ATOM 1473 C C . LYS A 1 182 ? -8.864 -6.486 13.698 1.00 90.88 182 LYS A C 1
ATOM 1475 O O . LYS A 1 182 ? -8.616 -5.781 12.723 1.00 90.88 182 LYS A O 1
ATOM 1480 N N . SER A 1 183 ? -8.084 -6.547 14.772 1.00 90.81 183 SER A N 1
ATOM 1481 C CA . SER A 1 183 ? -6.878 -5.736 14.960 1.00 90.81 183 SER A CA 1
ATOM 1482 C C . SER A 1 183 ? -5.917 -5.793 13.770 1.00 90.81 183 SER A C 1
ATOM 1484 O O . SER A 1 183 ? -5.396 -4.757 13.384 1.00 90.81 183 SER A O 1
ATOM 1486 N N . MET A 1 184 ? -5.734 -6.958 13.138 1.00 91.94 184 MET A N 1
ATOM 1487 C CA . MET A 1 184 ? -4.896 -7.092 11.936 1.00 91.94 184 MET A CA 1
ATOM 1488 C C . MET A 1 184 ? -5.319 -6.119 10.820 1.00 91.94 184 MET A C 1
ATOM 1490 O O . MET A 1 184 ? -4.474 -5.432 10.258 1.00 91.94 184 MET A O 1
ATOM 1494 N N . HIS A 1 185 ? -6.623 -6.007 10.550 1.00 94.69 185 HIS A N 1
ATOM 1495 C CA . HIS A 1 185 ? -7.157 -5.089 9.542 1.00 94.69 185 HIS A CA 1
ATOM 1496 C C . HIS A 1 185 ? -7.011 -3.621 9.971 1.00 94.69 185 HIS A C 1
ATOM 1498 O O . HIS A 1 185 ? -6.702 -2.762 9.153 1.00 94.69 185 HIS A O 1
ATOM 1504 N N . MET A 1 186 ? -7.187 -3.333 11.266 1.00 94.31 186 MET A N 1
ATOM 1505 C CA . MET A 1 186 ? -6.993 -1.986 11.819 1.00 94.31 186 MET A CA 1
ATOM 1506 C C . MET A 1 186 ? -5.539 -1.521 11.668 1.00 94.31 186 MET A C 1
ATOM 1508 O O . MET A 1 186 ? -5.290 -0.398 11.238 1.00 94.31 186 MET A O 1
ATOM 1512 N N . TYR A 1 187 ? -4.574 -2.386 11.986 1.00 94.81 187 TYR A N 1
ATOM 1513 C CA . TYR A 1 187 ? -3.154 -2.060 11.867 1.00 94.81 187 TYR A CA 1
ATOM 1514 C C . TYR A 1 187 ? -2.712 -1.885 10.415 1.00 94.81 187 TYR A C 1
ATOM 1516 O O . TYR A 1 187 ? -1.898 -1.005 10.153 1.00 94.81 187 TYR A O 1
ATOM 1524 N N . ASP A 1 188 ? -3.274 -2.642 9.470 1.00 94.56 188 ASP A N 1
ATOM 1525 C CA . ASP A 1 188 ? -3.012 -2.434 8.040 1.00 94.56 188 ASP A CA 1
ATOM 1526 C C . ASP A 1 188 ? -3.401 -1.010 7.593 1.00 94.56 188 ASP A C 1
ATOM 1528 O O . ASP A 1 188 ? -2.616 -0.307 6.950 1.00 94.56 188 ASP A O 1
ATOM 1532 N N . ILE A 1 189 ? -4.571 -0.533 8.037 1.00 95.31 189 ILE A N 1
ATOM 1533 C CA . ILE A 1 189 ? -5.040 0.837 7.780 1.00 95.31 189 ILE A CA 1
ATOM 1534 C C . ILE A 1 189 ? -4.096 1.868 8.407 1.00 95.31 189 ILE A C 1
ATOM 1536 O O . ILE A 1 189 ? -3.712 2.821 7.726 1.00 95.31 189 ILE A O 1
ATOM 1540 N N . VAL A 1 190 ? -3.690 1.678 9.669 1.00 95.25 190 VAL A N 1
ATOM 1541 C CA . VAL A 1 190 ? -2.760 2.589 10.363 1.00 95.25 190 VAL A CA 1
ATOM 1542 C C . VAL A 1 190 ? -1.406 2.634 9.665 1.00 95.25 190 VAL A C 1
ATOM 1544 O O . VAL A 1 190 ? -0.883 3.714 9.417 1.00 95.25 190 VAL A O 1
ATOM 1547 N N . VAL A 1 191 ? -0.839 1.492 9.273 1.00 93.62 191 VAL A N 1
ATOM 1548 C CA . VAL A 1 191 ? 0.466 1.449 8.596 1.00 93.62 191 VAL A CA 1
ATOM 1549 C C . VAL A 1 191 ? 0.438 2.209 7.270 1.00 93.62 191 VAL A C 1
ATOM 1551 O O . VAL A 1 191 ? 1.419 2.877 6.941 1.00 93.62 191 VAL A O 1
ATOM 1554 N N . LYS A 1 192 ? -0.679 2.159 6.536 1.00 94.31 192 LYS A N 1
ATOM 1555 C CA . LYS A 1 192 ? -0.856 2.868 5.257 1.00 94.31 192 LYS A CA 1
ATOM 1556 C C . LYS A 1 192 ? -1.284 4.332 5.421 1.00 94.31 192 LYS A C 1
ATOM 1558 O O . LYS A 1 192 ? -1.220 5.095 4.462 1.00 94.31 192 LYS A O 1
ATOM 1563 N N . ASN A 1 193 ? -1.691 4.737 6.626 1.00 93.38 193 ASN A N 1
ATOM 1564 C CA . ASN A 1 193 ? -2.205 6.071 6.940 1.00 93.38 193 ASN A CA 1
ATOM 1565 C C . ASN A 1 193 ? -1.680 6.571 8.305 1.00 93.38 193 ASN A C 1
ATOM 1567 O O . ASN A 1 193 ? -2.460 7.044 9.133 1.00 93.38 193 ASN A O 1
ATOM 1571 N N . ARG A 1 194 ? -0.360 6.462 8.542 1.00 84.88 194 ARG A N 1
ATOM 1572 C CA . ARG A 1 194 ? 0.299 6.564 9.871 1.00 84.88 194 ARG A CA 1
ATOM 1573 C C . ARG A 1 194 ? -0.055 7.786 10.725 1.00 84.88 194 ARG A C 1
ATOM 1575 O O . ARG A 1 194 ? 0.045 7.701 11.940 1.00 84.88 194 ARG A O 1
ATOM 1582 N N . ASN A 1 195 ? -0.476 8.891 10.111 1.00 89.19 195 ASN A N 1
ATOM 1583 C CA . ASN A 1 195 ? -0.801 10.139 10.813 1.00 89.19 195 ASN A CA 1
ATOM 1584 C C . ASN A 1 195 ? -2.305 10.451 10.856 1.00 89.19 195 ASN A C 1
ATOM 1586 O O . ASN A 1 195 ? -2.698 11.487 11.381 1.00 89.19 195 ASN A O 1
ATOM 1590 N N . MET A 1 196 ? -3.143 9.584 10.284 1.00 92.94 196 MET A N 1
ATOM 1591 C CA . MET A 1 196 ? -4.589 9.804 10.188 1.00 92.94 196 MET A CA 1
ATOM 1592 C C . MET A 1 196 ? -5.384 8.838 11.058 1.00 92.94 196 MET A C 1
ATOM 1594 O O . MET A 1 196 ? -6.502 9.165 11.443 1.00 92.94 196 MET A O 1
ATOM 1598 N N . PHE A 1 197 ? -4.821 7.674 11.386 1.00 95.19 197 PHE A N 1
ATOM 1599 C CA . PHE A 1 197 ? -5.487 6.669 12.205 1.00 95.19 197 PHE A CA 1
ATOM 1600 C C . PHE A 1 197 ? -4.588 6.139 13.317 1.00 95.19 197 PHE A C 1
ATOM 1602 O O . PHE A 1 197 ? -3.371 6.061 13.171 1.00 95.19 197 PHE A O 1
ATOM 1609 N N . GLU A 1 198 ? -5.217 5.698 14.400 1.00 95.06 198 GLU A N 1
ATOM 1610 C CA . GLU A 1 198 ? -4.575 5.057 15.544 1.00 95.06 198 GLU A CA 1
ATOM 1611 C C . GLU A 1 198 ? -5.428 3.874 16.020 1.00 95.06 198 GLU A C 1
ATOM 1613 O O . GLU A 1 198 ? -6.655 3.912 15.935 1.00 95.06 198 GLU A O 1
ATOM 1618 N N . VAL A 1 199 ? -4.794 2.817 16.535 1.00 93.38 199 VAL A N 1
ATOM 1619 C CA . VAL A 1 199 ? -5.507 1.737 17.231 1.00 93.38 199 VAL A CA 1
ATOM 1620 C C . VAL A 1 199 ? -5.390 1.948 18.736 1.00 93.38 199 VAL A C 1
ATOM 1622 O O . VAL A 1 199 ? -4.283 1.910 19.270 1.00 93.38 199 VAL A O 1
ATOM 1625 N N . ARG A 1 200 ? -6.523 2.109 19.425 1.00 92.38 200 ARG A N 1
ATOM 1626 C CA . ARG A 1 200 ? -6.584 2.289 20.884 1.00 92.38 200 ARG A CA 1
ATOM 1627 C C . ARG A 1 200 ? -7.219 1.098 21.586 1.00 92.38 200 ARG A C 1
ATOM 1629 O O . ARG A 1 200 ? -7.993 0.352 20.988 1.00 92.38 200 ARG A O 1
ATOM 1636 N N . ASP A 1 201 ? -6.879 0.932 22.858 1.00 88.00 201 ASP A N 1
ATOM 1637 C CA . ASP A 1 201 ? -7.605 0.058 23.777 1.00 88.00 201 ASP A CA 1
ATOM 1638 C C . ASP A 1 201 ? -8.879 0.756 24.262 1.00 88.00 201 ASP A C 1
ATOM 1640 O O . ASP A 1 201 ? -8.840 1.939 24.604 1.00 88.00 201 ASP A O 1
ATOM 1644 N N . MET A 1 202 ? -9.995 0.023 24.260 1.00 73.19 202 MET A N 1
ATOM 1645 C CA . MET A 1 202 ? -11.294 0.450 24.795 1.00 73.19 202 MET A CA 1
ATOM 1646 C C . MET A 1 202 ? -11.544 -0.131 26.187 1.00 73.19 202 MET A C 1
ATOM 1648 O O . MET A 1 202 ? -11.144 -1.300 26.422 1.00 73.19 202 MET A O 1
#